Protein AF-A0A4R9M080-F1 (afdb_monomer_lite)

pLDDT: mean 72.69, std 15.39, range [38.69, 95.81]

Foldseek 3Di:
DDDPPPVVVVVVVVVVVVVVVVVVVVVVVCVPPPPPVPVPVCNVPVPDPCLWPWDWDKDKDWQVVDVQTKMWIWIFTDTPQWTKIWIFIARLQQQATQDIDMDTDHDDLVPPPQEQPDPCLSHRFHLADVRVVVSCVVRRPPPVHHPPVVNVRSVVRSVCVLVVLLLVVCQVFPPLLLRQPHDDPNHDPPLNSLLLVLLLQCPDPVRVPPPSNPDPSSPDPVSNVVCVVTDHSVRVSNVSNVD

Sequence (243 aa):
MPSNSRFMSSFFRKIKSIFQRILRTNESKQSISRRSFIMSIRKKIQNTPVGLERNMSVSFWWLFDQIPPRAFIESKIYDRYHDISLLLEIDLAKQVVIGCEIEERRTPFGTCPGAIQSYHFLTGKKFNRPALEIAVRENIPASKNGCIRIDQLLYYAVDNFVSALGYELKSRQIPDKWNEERHAPDAEPFDKRSAAVHQWWIRDRVMKNSCFTMSKQFQNEEAKIPLQKEPTITTMLLAMRKS

Radius of gyration: 32.71 Å; chains: 1; bounding box: 50×121×55 Å

Structure (mmCIF, N/CA/C/O backbone):
data_AF-A0A4R9M080-F1
#
_entry.id   AF-A0A4R9M080-F1
#
loop_
_atom_site.group_PDB
_atom_site.id
_atom_site.type_symbol
_atom_site.label_atom_id
_atom_site.label_alt_id
_atom_site.label_comp_id
_atom_site.label_asym_id
_atom_site.label_entity_id
_atom_site.label_seq_id
_atom_site.pdbx_PDB_ins_code
_atom_site.Cartn_x
_atom_site.Cartn_y
_atom_site.Cartn_z
_atom_site.occupancy
_atom_site.B_iso_or_equiv
_atom_site.auth_seq_id
_atom_site.auth_comp_id
_atom_site.auth_asym_id
_atom_site.auth_atom_id
_atom_site.pdbx_PDB_model_num
ATOM 1 N N . MET A 1 1 ? -27.335 103.011 8.956 1.00 47.03 1 MET A N 1
ATOM 2 C CA . MET A 1 1 ? -26.561 101.927 9.617 1.00 47.03 1 MET A CA 1
ATOM 3 C C . MET A 1 1 ? -27.537 101.088 10.433 1.00 47.03 1 MET A C 1
ATOM 5 O O . MET A 1 1 ? -28.442 101.729 10.953 1.00 47.03 1 MET A O 1
ATOM 9 N N . PRO A 1 2 ? -27.420 99.756 10.623 1.00 42.84 2 PRO A N 1
ATOM 10 C CA . PRO A 1 2 ? -26.507 98.710 10.118 1.00 42.84 2 PRO A CA 1
ATOM 11 C C . PRO A 1 2 ? -27.332 97.645 9.312 1.00 42.84 2 PRO A C 1
ATOM 13 O O . PRO A 1 2 ? -28.478 97.905 8.987 1.00 42.84 2 PRO A O 1
ATOM 16 N N . SER A 1 3 ? -26.918 96.454 8.870 1.00 38.69 3 SER A N 1
ATOM 17 C CA . SER A 1 3 ? -25.888 95.516 9.304 1.00 38.69 3 SER A CA 1
ATOM 18 C C . SER A 1 3 ? -25.461 94.605 8.140 1.00 38.69 3 SER A C 1
ATOM 20 O O . SER A 1 3 ? -26.274 94.066 7.389 1.00 38.69 3 SER A O 1
ATOM 22 N N . ASN A 1 4 ? -24.149 94.407 8.040 1.00 51.06 4 ASN A N 1
ATOM 23 C CA . ASN A 1 4 ? -23.419 93.526 7.124 1.00 51.06 4 ASN A CA 1
ATOM 24 C C . ASN A 1 4 ? -23.679 92.014 7.352 1.00 51.06 4 ASN A C 1
ATOM 26 O O . ASN A 1 4 ? -22.773 91.199 7.200 1.00 51.06 4 ASN A O 1
ATOM 30 N N . SER A 1 5 ? -24.888 91.583 7.728 1.00 49.97 5 SER A N 1
ATOM 31 C CA . SER A 1 5 ? -25.138 90.177 8.106 1.00 49.97 5 SER A CA 1
ATOM 32 C C . SER A 1 5 ? -25.632 89.284 6.959 1.00 49.97 5 SER A C 1
ATOM 34 O O . SER A 1 5 ? -25.459 88.065 7.008 1.00 49.97 5 SER A O 1
ATOM 36 N N . ARG A 1 6 ? -26.195 89.850 5.879 1.00 49.50 6 ARG A N 1
ATOM 37 C CA . ARG A 1 6 ? -26.727 89.043 4.758 1.00 49.50 6 ARG A CA 1
ATOM 38 C C . ARG A 1 6 ? -25.663 88.558 3.768 1.00 49.50 6 ARG A C 1
ATOM 40 O O . ARG A 1 6 ? -25.859 87.504 3.165 1.00 49.50 6 ARG A O 1
ATOM 47 N N . PHE A 1 7 ? -24.521 89.239 3.655 1.00 49.22 7 PHE A N 1
ATOM 48 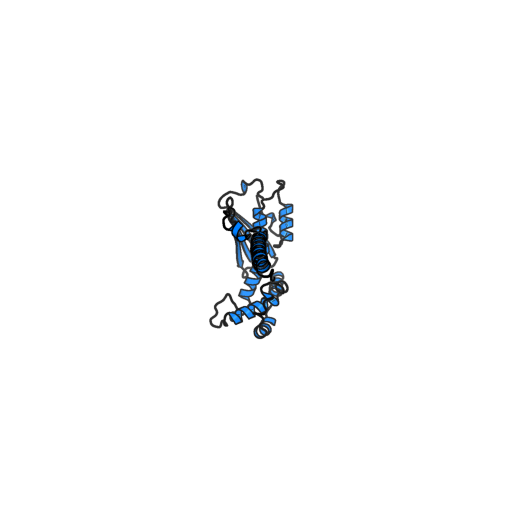C CA . PHE A 1 7 ? -23.451 88.853 2.720 1.00 49.22 7 PHE A CA 1
ATOM 49 C C . PHE A 1 7 ? -22.606 87.664 3.214 1.00 49.22 7 PHE A C 1
ATOM 51 O O . PHE A 1 7 ? -22.205 86.816 2.418 1.00 49.22 7 PHE A O 1
ATOM 58 N N . MET A 1 8 ? -22.417 87.524 4.532 1.00 45.94 8 MET A N 1
ATOM 59 C CA . MET A 1 8 ? -21.666 86.402 5.113 1.00 45.94 8 MET A CA 1
ATOM 60 C C . MET A 1 8 ? -22.427 85.065 5.016 1.00 45.94 8 MET A C 1
ATOM 62 O O . MET A 1 8 ? -21.815 84.029 4.769 1.00 45.94 8 MET A O 1
ATOM 66 N N . SER A 1 9 ? -23.764 85.051 5.111 1.00 54.16 9 SER A N 1
ATOM 67 C CA . SER A 1 9 ? -24.527 83.784 5.091 1.00 54.16 9 SER A CA 1
ATOM 68 C C . SER A 1 9 ? -24.534 83.078 3.721 1.00 54.16 9 SER A C 1
ATOM 70 O O . SER A 1 9 ? -24.516 81.847 3.652 1.00 54.16 9 SER A O 1
ATOM 72 N N . SER A 1 10 ? -24.504 83.848 2.628 1.00 53.66 10 SER A N 1
ATOM 73 C CA . SER A 1 10 ? -24.450 83.341 1.249 1.00 53.66 10 SER A CA 1
ATOM 74 C C . SER A 1 10 ? -23.063 82.781 0.911 1.00 53.66 10 SER A C 1
ATOM 76 O O . SER A 1 10 ? -22.938 81.684 0.359 1.00 53.66 10 SER A O 1
ATOM 78 N N . PHE A 1 11 ? -22.010 83.486 1.334 1.00 56.09 11 PHE A N 1
ATOM 79 C CA . PHE A 1 11 ? -20.623 83.100 1.082 1.00 56.09 11 PHE A CA 1
ATOM 80 C C . PHE A 1 11 ? -20.238 81.810 1.826 1.00 56.09 11 PHE A C 1
ATOM 82 O O . PHE A 1 11 ? -19.702 80.880 1.220 1.00 56.09 11 PHE A O 1
ATOM 89 N N . PHE A 1 12 ? -20.627 81.677 3.101 1.00 53.88 12 PHE A N 1
ATOM 90 C CA . PHE A 1 12 ? -20.386 80.453 3.875 1.00 53.88 12 PHE A CA 1
ATOM 91 C C . PHE A 1 12 ? -21.186 79.243 3.362 1.00 53.88 12 PHE A C 1
ATOM 93 O O . PHE A 1 12 ? -20.663 78.126 3.366 1.00 53.88 12 PHE A O 1
ATOM 100 N N . ARG A 1 13 ? -22.412 79.428 2.844 1.00 56.53 13 ARG A N 1
ATOM 101 C CA . ARG A 1 13 ? -23.169 78.328 2.205 1.00 56.53 13 ARG A CA 1
ATOM 102 C C . ARG A 1 13 ? -22.501 77.842 0.916 1.00 56.53 13 ARG A C 1
ATOM 104 O O . ARG A 1 13 ? -22.453 76.635 0.679 1.00 56.53 13 ARG A O 1
ATOM 111 N N . LYS A 1 14 ? -21.933 78.751 0.116 1.00 56.41 14 LYS A N 1
ATOM 112 C CA . LYS A 1 14 ? -21.249 78.408 -1.142 1.00 56.41 14 LYS A CA 1
ATOM 113 C C . LYS A 1 14 ? -19.920 77.684 -0.894 1.00 56.41 14 LYS A C 1
ATOM 115 O O . LYS A 1 14 ? -19.650 76.683 -1.556 1.00 56.41 14 LYS A O 1
ATOM 120 N N . ILE A 1 15 ? -19.154 78.100 0.120 1.00 58.16 15 ILE A N 1
ATOM 121 C CA . ILE A 1 15 ? -17.911 77.421 0.529 1.00 58.16 15 ILE A CA 1
ATOM 122 C C . ILE A 1 15 ? -18.199 76.027 1.096 1.00 58.16 15 ILE A C 1
ATOM 124 O O . ILE A 1 15 ? -17.536 75.072 0.700 1.00 58.16 15 ILE A O 1
ATOM 128 N N . LYS A 1 16 ? -19.227 75.862 1.942 1.00 57.25 16 LYS A N 1
ATOM 129 C CA . LYS A 1 16 ? -19.591 74.550 2.513 1.00 57.25 16 LYS A CA 1
ATOM 130 C C . LYS A 1 16 ? -20.042 73.550 1.437 1.00 57.25 16 LYS A C 1
ATOM 132 O O . LYS A 1 16 ? -19.668 72.383 1.495 1.00 57.25 16 LYS A O 1
ATOM 137 N N . SER A 1 17 ? -20.762 74.022 0.415 1.00 58.28 17 SER A N 1
ATOM 138 C CA . SER A 1 17 ? -21.148 73.236 -0.769 1.00 58.28 17 SER A CA 1
ATOM 139 C C . SER A 1 17 ? -19.938 72.801 -1.608 1.00 58.28 17 SER A C 1
ATOM 141 O O . SER A 1 17 ? -19.861 71.649 -2.033 1.00 58.28 17 SER A O 1
ATOM 143 N N . ILE A 1 18 ? -18.968 73.696 -1.829 1.00 60.09 18 ILE A N 1
ATOM 144 C CA . ILE A 1 18 ? -17.741 73.381 -2.580 1.00 60.09 18 ILE A CA 1
ATOM 145 C C . ILE A 1 18 ? -16.863 72.400 -1.790 1.00 60.09 18 ILE A C 1
ATOM 147 O O . ILE A 1 18 ? -16.399 71.418 -2.361 1.00 60.09 18 ILE A O 1
ATOM 151 N N . PHE A 1 19 ? -16.721 72.583 -0.474 1.00 54.84 19 PHE A N 1
ATOM 152 C CA . PHE A 1 19 ? -15.967 71.664 0.386 1.00 54.84 19 PHE A CA 1
ATOM 153 C C . PHE A 1 19 ? -16.612 70.273 0.461 1.00 54.84 19 PHE A C 1
ATOM 155 O O . PHE A 1 19 ? -15.911 69.270 0.369 1.00 54.84 19 PHE A O 1
ATOM 162 N N . GLN A 1 20 ? -17.947 70.184 0.534 1.00 56.38 20 GLN A N 1
ATOM 163 C CA . GLN A 1 20 ? -18.658 68.900 0.467 1.00 56.38 20 GLN A CA 1
ATOM 164 C C . GLN A 1 20 ? -18.544 68.231 -0.912 1.00 56.38 20 GLN A C 1
ATOM 166 O O . GLN A 1 20 ? -18.485 67.004 -0.982 1.00 56.38 20 GLN A O 1
ATOM 171 N N . ARG A 1 21 ? -18.463 69.000 -2.008 1.00 55.38 21 ARG A N 1
ATOM 172 C CA . ARG A 1 21 ? -18.195 68.452 -3.350 1.00 55.38 21 ARG A CA 1
ATOM 173 C C . ARG A 1 21 ? -16.763 67.934 -3.485 1.00 55.38 21 ARG A C 1
ATOM 175 O O . ARG A 1 21 ? -16.592 66.840 -4.009 1.00 55.38 21 ARG A O 1
ATOM 182 N N . ILE A 1 22 ? -15.772 68.667 -2.971 1.00 55.03 22 ILE A N 1
ATOM 183 C CA . ILE A 1 22 ? -14.352 68.274 -2.994 1.00 55.03 22 ILE A CA 1
ATOM 184 C C . ILE A 1 22 ? -14.116 67.024 -2.130 1.00 55.03 22 ILE A C 1
ATOM 186 O O . ILE A 1 22 ? -13.455 66.085 -2.582 1.00 55.03 22 ILE A O 1
ATOM 190 N N . LEU A 1 23 ? -14.723 66.956 -0.938 1.00 49.62 23 LEU A N 1
ATOM 191 C CA . LEU A 1 23 ? -14.656 65.778 -0.065 1.00 49.62 23 LEU A CA 1
ATOM 192 C C . LEU A 1 23 ? -15.339 64.553 -0.697 1.00 49.62 23 LEU A C 1
ATOM 194 O O . LEU A 1 23 ? -14.736 63.484 -0.721 1.00 49.62 23 LEU A O 1
ATOM 198 N N . ARG A 1 24 ? -16.511 64.708 -1.337 1.00 50.97 24 ARG A N 1
ATOM 199 C CA . ARG A 1 24 ? -17.158 63.604 -2.078 1.00 50.97 24 ARG A CA 1
ATOM 200 C C . ARG A 1 24 ? -16.348 63.140 -3.291 1.00 50.97 24 ARG A C 1
ATOM 202 O O . ARG A 1 24 ? -16.307 61.944 -3.572 1.00 50.97 24 ARG A O 1
ATOM 209 N N . THR A 1 25 ? -15.668 64.042 -4.004 1.00 47.91 25 THR A N 1
ATOM 210 C CA . THR A 1 25 ? -14.791 63.639 -5.117 1.00 47.91 25 THR A CA 1
ATOM 211 C C . THR A 1 25 ? -13.527 62.923 -4.645 1.00 47.91 25 THR A C 1
ATOM 213 O O . THR A 1 25 ? -13.070 62.017 -5.340 1.00 47.91 25 THR A O 1
ATOM 216 N N . ASN A 1 26 ? -13.001 63.245 -3.460 1.00 43.62 26 ASN A N 1
ATOM 217 C CA . ASN A 1 26 ? -11.848 62.540 -2.894 1.00 43.62 26 ASN A CA 1
ATOM 218 C C . ASN A 1 26 ? -12.224 61.176 -2.293 1.00 43.62 26 ASN A C 1
ATOM 220 O O . ASN A 1 26 ? -11.484 60.216 -2.498 1.00 43.62 26 ASN A O 1
ATOM 224 N N . GLU A 1 27 ? -13.409 61.026 -1.693 1.00 44.84 27 GLU A N 1
ATOM 225 C CA . GLU A 1 27 ? -13.922 59.716 -1.246 1.00 44.84 27 GLU A CA 1
ATOM 226 C C . GLU A 1 27 ? -14.266 58.783 -2.425 1.00 44.84 27 GLU A C 1
ATOM 228 O O . GLU A 1 27 ? -14.038 57.571 -2.363 1.00 44.84 27 GLU A O 1
ATOM 233 N N . SER A 1 28 ? -14.707 59.336 -3.563 1.00 45.53 28 SER A N 1
ATOM 234 C CA . SER A 1 28 ? -14.897 58.553 -4.798 1.00 45.53 28 SER A CA 1
ATOM 235 C C . SER A 1 28 ? -13.583 58.142 -5.482 1.00 45.53 28 SER A C 1
ATOM 237 O O . SER A 1 28 ? -13.559 57.178 -6.242 1.00 45.53 28 SER A O 1
ATOM 239 N N . LYS A 1 29 ? -12.472 58.842 -5.200 1.00 44.72 29 LYS A N 1
ATOM 240 C CA . LYS A 1 29 ? -11.150 58.566 -5.792 1.00 44.72 29 LYS A CA 1
ATOM 241 C C . LYS A 1 29 ? -10.224 57.753 -4.881 1.00 44.72 29 LYS A C 1
ATOM 243 O O . LYS A 1 29 ? -9.306 57.121 -5.391 1.00 44.72 29 LYS A O 1
ATOM 248 N N . GLN A 1 30 ? -10.491 57.690 -3.573 1.00 43.16 30 GLN A N 1
ATOM 249 C CA . GLN A 1 30 ? -9.799 56.797 -2.628 1.00 43.16 30 GLN A CA 1
ATOM 250 C C . GLN A 1 30 ? -10.510 55.451 -2.391 1.00 43.16 30 GLN A C 1
ATOM 252 O O . GLN A 1 30 ? -9.905 54.540 -1.831 1.00 43.16 30 GLN A O 1
ATOM 257 N N . SER A 1 31 ? -11.742 55.269 -2.881 1.00 41.91 31 SER A N 1
ATOM 258 C CA . SER A 1 31 ? -12.407 53.953 -2.935 1.00 41.91 31 SER A CA 1
ATOM 259 C C . SER A 1 31 ? -12.089 53.147 -4.201 1.00 41.91 31 SER A C 1
ATOM 261 O O . SER A 1 31 ? -12.347 51.943 -4.233 1.00 41.91 31 SER A O 1
ATOM 263 N N . ILE A 1 32 ? -11.353 53.728 -5.159 1.00 44.41 32 ILE A N 1
ATOM 264 C CA . ILE A 1 32 ? -10.491 52.973 -6.089 1.00 44.41 32 ILE A CA 1
ATOM 265 C C . ILE A 1 32 ? -9.213 52.590 -5.324 1.00 44.41 32 ILE A C 1
ATOM 267 O O . ILE A 1 32 ? -8.074 52.839 -5.714 1.00 44.41 32 ILE A O 1
ATOM 271 N N . SER A 1 33 ? -9.431 51.993 -4.152 1.00 41.12 33 SER A N 1
ATOM 272 C CA . SER A 1 33 ? -8.464 51.136 -3.510 1.00 41.12 33 SER A CA 1
ATOM 273 C C . SER A 1 33 ? -8.038 50.129 -4.559 1.00 41.12 33 SER A C 1
ATOM 275 O O . SER A 1 33 ? -8.871 49.542 -5.255 1.00 41.12 33 SER A O 1
ATOM 277 N N . ARG A 1 34 ? -6.723 49.973 -4.664 1.00 46.28 34 ARG A N 1
ATOM 278 C CA . ARG A 1 34 ? -6.004 48.924 -5.369 1.00 46.28 34 ARG A CA 1
ATOM 279 C C . ARG A 1 34 ? -6.465 47.543 -4.885 1.00 46.28 34 ARG A C 1
ATOM 281 O O . ARG A 1 34 ? -5.685 46.771 -4.337 1.00 46.28 34 ARG A O 1
ATOM 288 N N . ARG A 1 35 ? -7.715 47.173 -5.153 1.00 43.44 35 ARG A N 1
ATOM 289 C CA . ARG A 1 35 ? -8.068 45.794 -5.426 1.00 43.44 35 ARG A CA 1
ATOM 290 C C . ARG A 1 35 ? -7.421 45.516 -6.766 1.00 43.44 35 ARG A C 1
ATOM 292 O O . ARG A 1 35 ? -8.057 45.584 -7.812 1.00 43.44 35 ARG A O 1
ATOM 299 N N . SER A 1 36 ? -6.128 45.184 -6.719 1.00 44.44 36 SER A N 1
ATOM 300 C CA . SER A 1 36 ? -5.678 44.108 -7.581 1.00 44.44 36 SER A CA 1
ATOM 301 C C . SER A 1 36 ? -6.760 43.048 -7.415 1.00 44.44 36 SER A C 1
ATOM 303 O O . SER A 1 36 ? -7.006 42.548 -6.314 1.00 44.44 36 SER A O 1
ATOM 305 N N . PHE A 1 37 ? -7.558 42.843 -8.459 1.00 48.31 37 PHE A N 1
ATOM 306 C CA . PHE A 1 37 ? -8.403 41.674 -8.518 1.00 48.31 37 PHE A CA 1
ATOM 307 C C . PHE A 1 37 ? -7.382 40.546 -8.600 1.00 48.31 37 PHE A C 1
ATOM 309 O O . PHE A 1 37 ? -6.988 40.107 -9.678 1.00 48.31 37 PHE A O 1
ATOM 316 N N . ILE A 1 38 ? -6.869 40.123 -7.441 1.00 55.09 38 ILE A N 1
ATOM 317 C CA . ILE A 1 38 ? -6.303 38.805 -7.281 1.00 55.09 38 ILE A CA 1
ATOM 318 C C . ILE A 1 38 ? -7.512 37.937 -7.567 1.00 55.09 38 ILE A C 1
ATOM 320 O O . ILE A 1 38 ? -8.315 37.645 -6.681 1.00 55.09 38 ILE A O 1
ATOM 324 N N . MET A 1 39 ? -7.726 37.639 -8.854 1.00 56.53 39 MET A N 1
ATOM 325 C CA . MET A 1 39 ? -8.666 36.617 -9.256 1.00 56.53 39 MET A CA 1
ATOM 326 C C . MET A 1 39 ? -8.326 35.444 -8.361 1.00 56.53 39 MET A C 1
ATOM 328 O O . MET A 1 39 ? -7.157 35.033 -8.316 1.00 56.53 39 MET A O 1
ATOM 332 N N . SER A 1 40 ? -9.314 34.984 -7.591 1.00 71.56 40 SER A N 1
ATOM 333 C CA . SER A 1 40 ? -9.100 33.830 -6.737 1.00 71.56 40 SER A CA 1
ATOM 334 C C . SER A 1 40 ? -8.486 32.749 -7.610 1.00 71.56 40 SER A C 1
ATOM 336 O O . SER A 1 40 ? -8.856 32.601 -8.780 1.00 71.56 40 SER A O 1
ATOM 338 N N . ILE A 1 41 ? -7.512 32.026 -7.066 1.00 69.50 41 ILE A N 1
ATOM 339 C CA . ILE A 1 41 ? -6.843 30.947 -7.797 1.00 69.50 41 ILE A CA 1
ATOM 340 C C . ILE A 1 41 ? -7.899 30.049 -8.466 1.00 69.50 41 ILE A C 1
ATOM 342 O O . ILE A 1 41 ? -7.756 29.712 -9.635 1.00 69.50 41 ILE A O 1
ATOM 346 N N . ARG A 1 42 ? -9.039 29.822 -7.788 1.00 63.16 42 ARG A N 1
ATOM 347 C CA . ARG A 1 42 ? -10.225 29.120 -8.303 1.00 63.16 42 ARG A CA 1
ATOM 348 C C . ARG A 1 42 ? -10.767 29.669 -9.633 1.00 63.16 42 ARG A C 1
ATOM 350 O O . ARG A 1 42 ? -11.023 28.889 -10.542 1.00 63.16 42 ARG A O 1
ATOM 357 N N . LYS A 1 43 ? -10.914 30.988 -9.771 1.00 68.94 43 LYS A N 1
ATOM 358 C CA . LYS A 1 43 ? -11.376 31.624 -11.017 1.00 68.94 43 LYS A CA 1
ATOM 359 C C . LYS A 1 43 ? -10.322 31.599 -12.123 1.00 68.94 43 LYS A C 1
ATOM 361 O O . LYS A 1 43 ? -10.689 31.603 -13.291 1.00 68.94 43 LYS A O 1
ATOM 366 N N . LYS A 1 44 ? -9.030 31.568 -11.772 1.00 71.12 44 LYS A N 1
ATOM 367 C CA . LYS A 1 44 ? -7.942 31.405 -12.752 1.00 71.12 44 LYS A CA 1
ATOM 368 C C . LYS A 1 44 ? -7.913 29.981 -13.327 1.00 71.12 44 LYS A C 1
ATOM 370 O O . LYS A 1 44 ? -7.711 29.814 -14.523 1.00 71.12 44 LYS A O 1
ATOM 375 N N . ILE A 1 45 ? -8.165 28.965 -12.496 1.00 65.75 45 ILE A N 1
ATOM 376 C CA . ILE A 1 45 ? -8.135 27.552 -12.916 1.00 65.75 45 ILE A CA 1
ATOM 377 C C . ILE A 1 45 ? -9.429 27.075 -13.591 1.00 65.75 45 ILE A C 1
ATOM 379 O O . ILE A 1 45 ? -9.351 26.221 -14.460 1.00 65.75 45 ILE A O 1
ATOM 383 N N . GLN A 1 46 ? -10.604 27.620 -13.242 1.00 58.66 46 GLN A N 1
ATOM 384 C CA . GLN A 1 46 ? -11.906 27.129 -13.738 1.00 58.66 46 GLN A CA 1
ATOM 385 C C . GLN A 1 46 ? -12.069 27.164 -15.264 1.00 58.66 46 GLN A C 1
ATOM 387 O O . GLN A 1 46 ? -12.806 26.348 -15.801 1.00 58.66 46 GLN A O 1
ATOM 392 N N . ASN A 1 47 ? -11.378 28.081 -15.946 1.00 50.31 47 ASN A N 1
ATOM 393 C CA . ASN A 1 47 ? -11.477 28.260 -17.398 1.00 50.31 47 ASN A CA 1
ATOM 394 C C . ASN A 1 47 ? -10.178 27.897 -18.134 1.00 50.31 47 ASN A C 1
ATOM 396 O O . ASN A 1 47 ? -10.072 28.123 -19.337 1.00 50.31 47 ASN A O 1
ATOM 400 N N . THR A 1 48 ? -9.177 27.371 -17.421 1.00 59.78 48 THR A N 1
ATOM 401 C CA . THR A 1 48 ? -7.959 26.861 -18.055 1.00 59.78 48 THR A CA 1
ATOM 402 C C . THR A 1 48 ? -8.210 25.393 -18.393 1.00 59.78 48 THR A C 1
ATOM 404 O O . THR A 1 48 ? -8.401 24.611 -17.461 1.00 59.78 48 THR A O 1
ATOM 407 N N . PRO A 1 49 ? -8.242 24.989 -19.677 1.00 47.38 49 PRO A N 1
ATOM 408 C CA . PRO A 1 49 ? -8.441 23.591 -20.034 1.00 47.38 49 PRO A CA 1
ATOM 409 C C . PRO A 1 49 ? -7.352 22.742 -19.374 1.00 47.38 49 PRO A C 1
ATOM 411 O O . PRO A 1 49 ? -6.158 22.915 -19.630 1.00 47.38 49 PRO A O 1
ATOM 414 N N . VAL A 1 50 ? -7.770 21.839 -18.488 1.00 51.25 50 VAL A N 1
ATOM 415 C CA . VAL A 1 50 ? -6.880 20.925 -17.773 1.00 51.25 50 VAL A CA 1
ATOM 416 C C . VAL A 1 50 ? -6.458 19.838 -18.759 1.00 51.25 50 VAL A C 1
ATOM 418 O O . VAL A 1 50 ? -7.035 18.764 -18.826 1.00 51.25 50 VAL A O 1
ATOM 421 N N . GLY A 1 51 ? -5.449 20.117 -19.584 1.00 45.38 51 GLY A N 1
ATOM 422 C CA . GLY A 1 51 ? -4.931 19.168 -20.579 1.00 45.38 51 GLY A CA 1
ATOM 423 C C . GLY A 1 51 ? -4.156 17.975 -19.994 1.00 45.38 51 GLY A C 1
ATOM 424 O O . GLY A 1 51 ? -3.382 17.356 -20.722 1.00 45.38 51 GLY A O 1
ATOM 425 N N . LEU A 1 52 ? -4.295 17.696 -18.693 1.00 50.25 52 LEU A N 1
ATOM 426 C CA . LEU A 1 52 ? -3.421 16.834 -17.890 1.00 50.25 52 LEU A CA 1
ATOM 427 C C . LEU A 1 52 ? -4.186 16.126 -16.755 1.00 50.25 52 LEU A C 1
ATOM 429 O O . LEU A 1 52 ? -3.703 16.088 -15.623 1.00 50.25 52 LEU A O 1
ATOM 433 N N . GLU A 1 53 ? -5.372 15.575 -17.006 1.00 55.50 53 GLU A N 1
ATOM 434 C CA . GLU A 1 53 ? -5.990 14.662 -16.033 1.00 55.50 53 GLU A CA 1
ATOM 435 C C . GLU A 1 53 ? -5.177 13.360 -15.994 1.00 55.50 53 GLU A C 1
ATOM 437 O O . GLU A 1 53 ? -5.403 12.425 -16.757 1.00 55.50 53 GLU A O 1
ATOM 442 N N . ARG A 1 54 ? -4.135 13.342 -15.155 1.00 63.75 54 ARG A N 1
ATOM 443 C CA . ARG A 1 54 ? -3.438 12.115 -14.774 1.00 63.75 54 ARG A CA 1
ATOM 444 C C . ARG A 1 54 ? -4.356 11.371 -13.824 1.00 63.75 54 ARG A C 1
ATOM 446 O O . ARG A 1 54 ? -4.501 11.781 -12.674 1.00 63.75 54 ARG A O 1
ATOM 453 N N . ASN A 1 55 ? -4.933 10.280 -14.297 1.00 75.69 55 ASN A N 1
ATOM 454 C CA . ASN A 1 55 ? -5.739 9.415 -13.454 1.00 75.69 55 ASN A CA 1
ATOM 455 C C . ASN A 1 55 ? -4.839 8.302 -12.938 1.00 75.69 55 ASN A C 1
ATOM 457 O O . ASN A 1 55 ? -4.544 7.347 -13.656 1.00 75.69 55 ASN A O 1
ATOM 461 N N . MET A 1 56 ? -4.352 8.485 -11.710 1.00 82.75 56 MET A N 1
ATOM 462 C CA . MET A 1 56 ? -3.647 7.444 -10.976 1.00 82.75 56 MET A CA 1
ATOM 463 C C . MET A 1 56 ? -4.612 6.747 -10.028 1.00 82.75 56 MET A C 1
ATOM 465 O O . MET A 1 56 ? -5.363 7.405 -9.310 1.00 82.75 56 MET A O 1
ATOM 469 N N . SER A 1 57 ? -4.580 5.423 -10.015 1.00 89.12 57 SER A N 1
ATOM 470 C CA . SER A 1 57 ? -5.366 4.609 -9.090 1.00 89.12 57 SER A CA 1
ATOM 471 C C . SER A 1 57 ? -4.507 3.483 -8.554 1.00 89.12 57 SER A C 1
ATOM 473 O O . SER A 1 57 ? -3.695 2.935 -9.292 1.00 89.12 57 SER A O 1
ATOM 475 N N . VAL A 1 58 ? -4.719 3.106 -7.299 1.00 92.12 58 VAL A N 1
ATOM 476 C CA . VAL A 1 58 ? -4.116 1.909 -6.718 1.00 92.12 58 VAL A CA 1
ATOM 477 C C . VAL A 1 58 ? -5.220 0.990 -6.221 1.00 92.12 58 VAL A C 1
ATOM 479 O O . VAL A 1 58 ? -6.215 1.448 -5.662 1.00 92.12 58 VAL A O 1
ATOM 482 N N . SER A 1 59 ? -5.073 -0.301 -6.474 1.00 92.56 59 SER A N 1
ATOM 483 C CA . SER A 1 59 ? -5.973 -1.354 -6.012 1.00 92.56 59 SER A CA 1
ATOM 484 C C . SER A 1 59 ? -5.171 -2.427 -5.291 1.00 92.56 59 SER A C 1
ATOM 486 O O . SER A 1 59 ? -4.010 -2.668 -5.623 1.00 92.56 59 SER A O 1
ATOM 488 N N . PHE A 1 60 ? -5.789 -3.036 -4.283 1.00 93.25 60 PHE A N 1
ATOM 489 C CA . PHE A 1 60 ? -5.167 -4.038 -3.428 1.00 93.25 60 PHE A CA 1
ATOM 490 C C . PHE A 1 60 ? -6.068 -5.270 -3.359 1.00 93.25 60 PHE A C 1
ATOM 492 O O . PHE A 1 60 ? -7.270 -5.142 -3.127 1.00 93.25 60 PHE A O 1
ATOM 499 N N . TRP A 1 61 ? -5.479 -6.452 -3.507 1.00 95.12 61 TRP A N 1
ATOM 500 C CA . TRP A 1 61 ? -6.136 -7.733 -3.256 1.00 95.12 61 TRP A CA 1
ATOM 501 C C . TRP A 1 61 ? -5.352 -8.480 -2.192 1.00 95.12 61 TRP A C 1
ATOM 503 O O . TRP A 1 61 ? -4.134 -8.620 -2.300 1.00 95.12 61 TRP A O 1
ATOM 513 N N . TRP A 1 62 ? -6.048 -8.964 -1.168 1.00 93.06 62 TRP A N 1
ATOM 514 C CA . TRP A 1 62 ? -5.424 -9.528 0.023 1.00 93.06 62 TRP A CA 1
ATOM 515 C C . TRP A 1 62 ? -5.708 -11.021 0.150 1.00 93.06 62 TRP A C 1
ATOM 517 O O . TRP A 1 62 ? -6.865 -11.434 0.182 1.00 93.06 62 TRP A O 1
ATOM 527 N N . LEU A 1 63 ? -4.652 -11.818 0.288 1.00 92.00 63 LEU A N 1
ATOM 528 C CA . LEU A 1 63 ? -4.689 -13.279 0.349 1.00 92.00 63 LEU A CA 1
ATOM 529 C C . LEU A 1 63 ? -4.002 -13.747 1.632 1.00 92.00 63 LEU A C 1
ATOM 531 O O . LEU A 1 63 ? -2.879 -14.252 1.637 1.00 92.00 63 LEU A O 1
ATOM 535 N N . PHE A 1 64 ? -4.661 -13.490 2.759 1.00 87.31 64 PHE A N 1
ATOM 536 C CA . PHE A 1 64 ? -4.128 -13.814 4.087 1.00 87.31 64 PHE A CA 1
ATOM 537 C C . PHE A 1 64 ? -4.221 -15.297 4.453 1.00 87.31 64 PHE A C 1
ATOM 539 O O . PHE A 1 64 ? -3.599 -15.729 5.415 1.00 87.31 64 PHE A O 1
ATOM 546 N N . ASP A 1 65 ? -5.049 -16.044 3.734 1.00 86.50 65 ASP A N 1
ATOM 547 C CA . ASP A 1 65 ? -5.234 -17.487 3.852 1.00 86.50 65 ASP A CA 1
ATOM 548 C C . ASP A 1 65 ? -4.084 -18.285 3.216 1.00 86.50 65 ASP A C 1
ATOM 550 O O . ASP A 1 65 ? -3.912 -19.468 3.509 1.00 86.50 65 ASP A O 1
ATOM 554 N N . GLN A 1 66 ? -3.266 -17.643 2.381 1.00 86.75 66 GLN A N 1
ATOM 555 C CA . GLN A 1 66 ? -2.082 -18.254 1.785 1.00 86.75 66 GLN A CA 1
ATOM 556 C C . GLN A 1 66 ? -0.895 -18.295 2.755 1.00 86.75 66 GLN A C 1
ATOM 558 O O . GLN A 1 66 ? -0.783 -17.483 3.672 1.00 86.75 66 GLN A O 1
ATOM 563 N N . ILE A 1 67 ? 0.029 -19.234 2.519 1.00 83.75 67 ILE A N 1
ATOM 564 C CA . ILE A 1 67 ? 1.287 -19.366 3.265 1.00 83.75 67 ILE A CA 1
ATOM 565 C C . ILE A 1 67 ? 2.463 -19.239 2.271 1.00 83.75 67 ILE A C 1
ATOM 567 O O . ILE A 1 67 ? 2.638 -20.127 1.432 1.00 83.75 67 ILE A O 1
ATOM 571 N N . PRO A 1 68 ? 3.275 -18.162 2.329 1.00 86.75 68 PRO A N 1
ATOM 572 C CA . PRO A 1 68 ? 3.100 -16.986 3.186 1.00 86.75 68 PRO A CA 1
ATOM 573 C C . PRO A 1 68 ? 1.878 -16.145 2.763 1.00 86.75 68 PRO A C 1
ATOM 575 O O . PRO A 1 68 ? 1.487 -16.218 1.595 1.00 86.75 68 PRO A O 1
ATOM 578 N N . PRO A 1 69 ? 1.309 -15.326 3.668 1.00 91.25 69 PRO A N 1
ATOM 579 C CA . PRO A 1 69 ? 0.249 -14.377 3.334 1.00 91.25 69 PRO A CA 1
ATOM 580 C C . PRO A 1 69 ? 0.696 -13.410 2.237 1.00 91.25 69 PRO A C 1
ATOM 582 O O . PRO A 1 69 ? 1.809 -12.876 2.297 1.00 91.25 69 PRO A O 1
ATOM 585 N N . ARG A 1 70 ? -0.167 -13.152 1.250 1.00 94.19 70 ARG A N 1
ATOM 586 C CA . ARG A 1 70 ? 0.185 -12.341 0.072 1.00 94.19 70 ARG A CA 1
ATOM 587 C C . ARG A 1 70 ? -0.753 -11.172 -0.151 1.00 94.19 70 ARG A C 1
ATOM 589 O O . ARG A 1 70 ? -1.906 -11.185 0.276 1.00 94.19 70 ARG A O 1
ATOM 596 N N . ALA A 1 71 ? -0.253 -10.174 -0.865 1.00 94.94 71 ALA A N 1
ATOM 597 C CA . ALA A 1 71 ? -1.081 -9.148 -1.470 1.00 94.94 71 ALA A CA 1
ATOM 598 C C . ALA A 1 71 ? -0.663 -8.896 -2.912 1.00 94.94 71 ALA A C 1
ATOM 600 O O . ALA A 1 71 ? 0.529 -8.827 -3.210 1.00 94.94 71 ALA A O 1
ATOM 601 N N . PHE A 1 72 ? -1.653 -8.700 -3.773 1.00 95.81 72 PHE A N 1
ATOM 602 C CA . PHE A 1 72 ? -1.447 -8.142 -5.099 1.00 95.81 72 PHE A CA 1
ATOM 603 C C . PHE A 1 72 ? -1.776 -6.656 -5.065 1.00 95.81 72 PHE A C 1
ATOM 605 O O . PHE A 1 72 ? -2.766 -6.240 -4.460 1.00 95.81 72 PHE A O 1
ATOM 612 N N . ILE A 1 73 ? -0.930 -5.854 -5.699 1.00 95.69 73 ILE A N 1
ATOM 613 C CA . ILE A 1 73 ? -1.089 -4.410 -5.802 1.00 95.69 73 ILE A CA 1
ATOM 614 C C . ILE A 1 73 ? -1.054 -4.047 -7.273 1.00 95.69 73 ILE A C 1
ATOM 616 O O . ILE A 1 73 ? -0.105 -4.389 -7.969 1.00 95.69 73 ILE A O 1
ATOM 620 N N . GLU A 1 74 ? -2.059 -3.316 -7.730 1.00 93.88 74 GLU A N 1
ATOM 621 C CA . GLU A 1 74 ? -2.100 -2.777 -9.082 1.00 93.88 74 GLU A CA 1
ATOM 622 C C . GLU A 1 74 ? -2.129 -1.257 -8.991 1.00 93.88 74 GLU A C 1
ATOM 624 O O . GLU A 1 74 ? -3.083 -0.669 -8.483 1.00 93.88 74 GLU A O 1
ATOM 629 N N . SER A 1 75 ? -1.069 -0.615 -9.469 1.00 91.62 75 SER A N 1
ATOM 630 C CA . SER A 1 75 ? -0.966 0.837 -9.562 1.00 91.62 75 SER A CA 1
ATOM 631 C C . SER A 1 75 ? -1.072 1.232 -11.025 1.00 91.62 75 SER A C 1
ATOM 633 O O . SER A 1 75 ? -0.245 0.820 -11.836 1.00 91.62 75 SER A O 1
ATOM 635 N N . LYS A 1 76 ? -2.087 2.020 -11.377 1.00 89.12 76 LYS A N 1
ATOM 636 C CA . LYS A 1 76 ? -2.359 2.444 -12.754 1.00 89.12 76 LYS A CA 1
ATOM 637 C C . LYS A 1 76 ? -2.097 3.911 -12.947 1.00 89.12 76 LYS A C 1
ATOM 639 O O . LYS A 1 76 ? -2.362 4.715 -12.055 1.00 89.12 76 LYS A O 1
ATOM 644 N N . ILE A 1 77 ? -1.656 4.255 -14.147 1.00 85.12 77 ILE A N 1
ATOM 645 C CA . ILE A 1 77 ? -1.652 5.619 -14.650 1.00 85.12 77 ILE A CA 1
ATOM 646 C C . ILE A 1 77 ? -2.270 5.612 -16.037 1.00 85.12 77 ILE A C 1
ATOM 648 O O . ILE A 1 77 ? -1.825 4.898 -16.936 1.00 85.12 77 ILE A O 1
ATOM 652 N N . TYR A 1 78 ? -3.289 6.445 -16.184 1.00 80.06 78 TYR A N 1
ATOM 653 C CA . TYR A 1 78 ? -3.846 6.809 -17.471 1.00 80.06 78 TYR A CA 1
ATOM 654 C C . TYR A 1 78 ? -3.451 8.254 -17.749 1.00 80.06 78 TYR A C 1
ATOM 656 O O . TYR A 1 78 ? -3.800 9.169 -16.991 1.00 80.06 78 TYR A O 1
ATOM 664 N N . ASP A 1 79 ? -2.682 8.460 -18.812 1.00 74.00 79 ASP A N 1
ATOM 665 C CA . ASP A 1 79 ? -2.398 9.782 -19.351 1.00 74.00 79 ASP A CA 1
ATOM 666 C C . ASP A 1 79 ? -2.563 9.812 -20.877 1.00 74.00 79 ASP A C 1
ATOM 668 O O . ASP A 1 79 ? -3.021 8.860 -21.504 1.00 74.00 79 ASP A O 1
ATOM 672 N N . ARG A 1 80 ? -2.256 10.954 -21.499 1.00 70.12 80 ARG A N 1
ATOM 673 C CA . ARG A 1 80 ? -2.436 11.140 -22.947 1.00 70.12 80 ARG A CA 1
ATOM 674 C C . ARG A 1 80 ? -1.650 10.125 -23.792 1.00 70.12 80 ARG A C 1
ATOM 676 O O . ARG A 1 80 ? -2.042 9.866 -24.925 1.00 70.12 80 ARG A O 1
ATOM 683 N N . TYR A 1 81 ? -0.542 9.610 -23.271 1.00 69.06 81 TYR A N 1
ATOM 684 C CA . TYR A 1 81 ? 0.443 8.834 -24.022 1.00 69.06 81 TYR A CA 1
ATOM 685 C C . TYR A 1 81 ? 0.575 7.395 -23.516 1.00 69.06 81 TYR A C 1
ATOM 687 O O . TYR A 1 81 ? 0.989 6.520 -24.278 1.00 69.06 81 TYR A O 1
ATOM 695 N N . HIS A 1 82 ? 0.222 7.153 -22.254 1.00 70.50 82 HIS A N 1
ATOM 696 C CA . HIS A 1 82 ? 0.464 5.896 -21.570 1.00 70.50 82 HIS A CA 1
ATOM 697 C C . HIS A 1 82 ? -0.773 5.435 -20.803 1.00 70.50 82 HIS A C 1
ATOM 699 O O . HIS A 1 82 ? -1.333 6.181 -20.000 1.00 70.50 82 HIS A O 1
ATOM 705 N N . ASP A 1 83 ? -1.108 4.166 -21.007 1.00 80.75 83 ASP A N 1
ATOM 706 C CA . ASP A 1 83 ? -2.000 3.389 -20.155 1.00 80.75 83 ASP A CA 1
ATOM 707 C C . ASP A 1 83 ? -1.139 2.263 -19.582 1.00 80.75 83 ASP A C 1
ATOM 709 O O . ASP A 1 83 ? -0.858 1.289 -20.289 1.00 80.75 83 ASP A O 1
ATOM 713 N N . ILE A 1 84 ? -0.648 2.457 -18.357 1.00 81.88 84 ILE A N 1
ATOM 714 C CA . ILE A 1 84 ? 0.305 1.548 -17.712 1.00 81.88 84 ILE A CA 1
ATOM 715 C C . ILE A 1 84 ? -0.279 1.062 -16.394 1.00 81.88 84 ILE A C 1
ATOM 717 O O . ILE A 1 84 ? -0.764 1.873 -15.600 1.00 81.88 84 ILE A O 1
ATOM 721 N N . SER A 1 85 ? -0.153 -0.239 -16.146 1.00 87.88 85 SER A N 1
ATOM 722 C CA . SER A 1 85 ? -0.405 -0.845 -14.839 1.00 87.88 85 SER A CA 1
ATOM 723 C C . SER A 1 85 ? 0.873 -1.501 -14.331 1.00 87.88 85 SER A C 1
ATOM 725 O O . SER A 1 85 ? 1.450 -2.343 -15.010 1.00 87.88 85 SER A O 1
ATOM 727 N N . LEU A 1 86 ? 1.315 -1.107 -13.140 1.00 89.38 86 LEU A N 1
ATOM 728 C CA . LEU A 1 86 ? 2.355 -1.791 -12.383 1.00 89.38 86 LEU A CA 1
ATOM 729 C C . LEU A 1 86 ? 1.675 -2.774 -11.431 1.00 89.38 86 LEU A C 1
ATOM 731 O O . LEU A 1 86 ? 0.966 -2.352 -10.513 1.00 89.38 86 LEU A O 1
ATOM 735 N N . LEU A 1 87 ? 1.912 -4.059 -11.652 1.00 92.50 87 LEU A N 1
ATOM 736 C CA . LEU A 1 87 ? 1.435 -5.160 -10.833 1.00 92.50 87 LEU A CA 1
ATOM 737 C C . LEU A 1 87 ? 2.571 -5.618 -9.923 1.00 92.50 87 LEU A C 1
ATOM 739 O O . LEU A 1 87 ? 3.674 -5.906 -10.382 1.00 92.50 87 LEU A O 1
ATOM 743 N N . LEU A 1 88 ? 2.311 -5.677 -8.623 1.00 94.81 88 LEU A N 1
ATOM 744 C CA . LEU A 1 88 ? 3.264 -6.133 -7.620 1.00 94.81 88 LEU A CA 1
ATOM 745 C C . LEU A 1 88 ? 2.631 -7.239 -6.792 1.00 94.81 88 LEU A C 1
ATOM 747 O O . LEU A 1 88 ? 1.513 -7.095 -6.304 1.00 94.81 88 LEU A O 1
ATOM 751 N N . GLU A 1 89 ? 3.379 -8.307 -6.575 1.00 95.69 89 GLU A N 1
ATOM 752 C CA . GLU A 1 89 ? 3.048 -9.335 -5.598 1.00 95.69 89 GLU A CA 1
ATOM 753 C C . GLU A 1 89 ? 3.952 -9.150 -4.381 1.00 95.69 89 GLU A C 1
ATOM 755 O O . GLU A 1 89 ? 5.179 -9.082 -4.508 1.00 95.69 89 GLU A O 1
ATOM 760 N N . ILE A 1 90 ? 3.348 -9.047 -3.199 1.00 95.62 90 ILE A N 1
ATOM 761 C CA . ILE A 1 90 ? 4.029 -8.766 -1.937 1.00 95.62 90 ILE A CA 1
ATOM 762 C C . ILE A 1 90 ? 3.831 -9.937 -0.974 1.00 95.62 90 ILE A C 1
ATOM 764 O O . ILE A 1 90 ? 2.699 -10.310 -0.671 1.00 95.62 90 ILE A O 1
ATOM 768 N N . ASP A 1 91 ? 4.930 -10.459 -0.428 1.00 94.00 91 ASP A N 1
ATOM 769 C CA . ASP A 1 91 ? 4.909 -11.283 0.784 1.00 94.00 91 ASP A CA 1
ATOM 770 C C . ASP A 1 91 ? 4.609 -10.353 1.963 1.00 94.00 91 ASP A C 1
ATOM 772 O O . ASP A 1 91 ? 5.416 -9.485 2.316 1.00 94.00 91 ASP A O 1
ATOM 776 N N . LEU A 1 92 ? 3.425 -10.502 2.551 1.00 91.19 92 LEU A N 1
ATOM 777 C CA . LEU A 1 92 ? 2.945 -9.626 3.611 1.00 91.19 92 LEU A CA 1
ATOM 778 C C . LEU A 1 92 ? 3.687 -9.827 4.935 1.00 91.19 92 LEU A C 1
ATOM 780 O O . LEU A 1 92 ? 3.782 -8.878 5.721 1.00 91.19 92 LEU A O 1
ATOM 784 N N . ALA A 1 93 ? 4.218 -11.025 5.184 1.00 88.56 93 ALA A N 1
ATOM 785 C CA . ALA A 1 93 ? 4.952 -11.319 6.404 1.00 88.56 93 ALA A CA 1
ATOM 786 C C . ALA A 1 93 ? 6.310 -10.616 6.390 1.00 88.56 93 ALA A C 1
ATOM 788 O O . ALA A 1 93 ? 6.670 -9.862 7.297 1.00 88.56 93 ALA A O 1
ATOM 789 N N . LYS A 1 94 ? 7.052 -10.774 5.296 1.00 90.81 94 LYS A N 1
ATOM 790 C CA . LYS A 1 94 ? 8.378 -10.160 5.144 1.00 90.81 94 LYS A CA 1
ATOM 791 C C . LYS A 1 94 ? 8.316 -8.719 4.643 1.00 90.81 94 LYS A C 1
ATOM 793 O O . LYS A 1 94 ? 9.314 -8.002 4.742 1.00 90.81 94 LYS A O 1
ATOM 798 N N . GLN A 1 95 ? 7.161 -8.290 4.132 1.00 90.50 95 GLN A N 1
ATOM 799 C CA . GLN A 1 95 ? 6.968 -7.027 3.417 1.00 90.50 95 GLN A CA 1
ATOM 800 C C . GLN A 1 95 ? 8.012 -6.866 2.312 1.00 90.50 95 GLN A C 1
ATOM 802 O O . GLN A 1 95 ? 8.730 -5.866 2.261 1.00 90.50 95 GLN A O 1
ATOM 807 N N . VAL A 1 96 ? 8.137 -7.883 1.459 1.00 95.00 96 VAL A N 1
ATOM 808 C CA . VAL A 1 96 ? 9.052 -7.886 0.311 1.00 95.00 96 VAL A CA 1
ATOM 809 C C . VAL A 1 96 ? 8.283 -8.131 -0.975 1.00 95.00 96 VAL A C 1
ATOM 811 O O . VAL A 1 96 ? 7.299 -8.867 -0.985 1.00 95.00 96 VAL A O 1
ATOM 814 N N . VAL A 1 97 ? 8.749 -7.522 -2.059 1.00 95.62 97 VAL A N 1
ATOM 815 C CA . VAL A 1 97 ? 8.238 -7.804 -3.402 1.00 95.62 97 VAL A CA 1
ATOM 816 C C . VAL A 1 97 ? 8.698 -9.205 -3.803 1.00 95.62 97 VAL A C 1
ATOM 818 O O . VAL A 1 97 ? 9.887 -9.506 -3.719 1.00 95.62 97 VAL A O 1
ATOM 821 N N . ILE A 1 98 ? 7.780 -10.060 -4.232 1.00 95.19 98 ILE A N 1
ATOM 822 C CA . ILE A 1 98 ? 8.065 -11.423 -4.710 1.00 95.19 98 ILE A CA 1
ATOM 823 C C . ILE A 1 98 ? 7.723 -11.612 -6.190 1.00 95.19 98 ILE A C 1
ATOM 825 O O . ILE A 1 98 ? 8.262 -12.517 -6.819 1.00 95.19 98 ILE A O 1
ATOM 829 N N . GLY A 1 99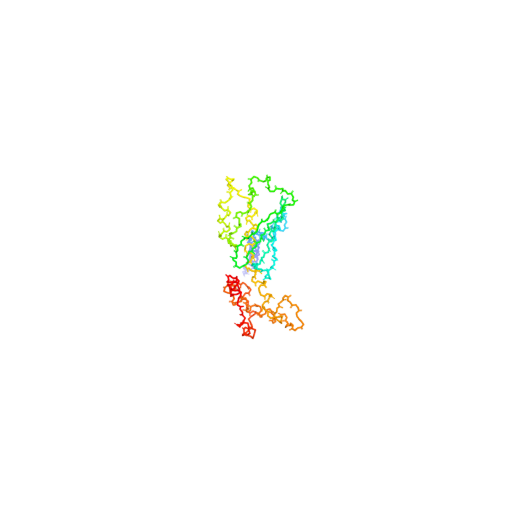 ? 6.912 -10.717 -6.754 1.00 92.44 99 GLY A N 1
ATOM 830 C CA . GLY A 1 99 ? 6.576 -10.676 -8.172 1.00 92.44 99 GLY A CA 1
ATOM 831 C C . GLY A 1 99 ? 6.362 -9.239 -8.634 1.00 92.44 99 GLY A C 1
ATOM 832 O O . GLY A 1 99 ? 5.954 -8.377 -7.853 1.00 92.44 99 GLY A O 1
ATOM 833 N N . CYS A 1 100 ? 6.682 -8.969 -9.895 1.00 90.69 100 CYS A N 1
ATOM 834 C CA . CYS A 1 100 ? 6.484 -7.671 -10.523 1.00 90.69 100 CYS A CA 1
ATOM 835 C C . CYS A 1 100 ? 6.196 -7.875 -12.008 1.00 90.69 100 CYS A C 1
ATOM 837 O O . CYS A 1 100 ? 6.943 -8.582 -12.688 1.00 90.69 100 CYS A O 1
ATOM 839 N N . GLU A 1 101 ? 5.143 -7.235 -12.493 1.00 87.19 101 GLU A N 1
ATOM 840 C CA . GLU A 1 101 ? 4.724 -7.248 -13.887 1.00 87.19 101 GLU A CA 1
ATOM 841 C C . GLU A 1 101 ? 4.270 -5.844 -14.299 1.00 87.19 101 GLU A C 1
ATOM 843 O O . GLU A 1 101 ? 3.828 -5.041 -13.474 1.00 87.19 101 GLU A O 1
ATOM 848 N N . ILE A 1 102 ? 4.419 -5.528 -15.583 1.00 82.56 102 ILE A N 1
ATOM 849 C CA . ILE A 1 102 ? 3.931 -4.280 -16.162 1.00 82.56 102 ILE A CA 1
ATOM 850 C C . ILE A 1 102 ? 3.032 -4.622 -17.337 1.00 82.56 102 ILE A C 1
ATOM 852 O O . ILE A 1 102 ? 3.460 -5.291 -18.274 1.00 82.56 102 ILE A O 1
ATOM 856 N N . GLU A 1 103 ? 1.806 -4.114 -17.294 1.00 83.31 103 GLU A N 1
ATOM 857 C CA . GLU A 1 103 ? 0.877 -4.174 -18.416 1.00 83.31 103 GLU A CA 1
ATOM 858 C C . GLU A 1 103 ? 0.804 -2.830 -19.139 1.00 83.31 103 GLU A C 1
ATOM 860 O O . GLU A 1 103 ? 0.697 -1.765 -18.520 1.00 83.31 103 GLU A O 1
ATOM 865 N N . GLU A 1 104 ? 0.778 -2.892 -20.468 1.00 78.44 104 GLU A N 1
ATOM 866 C CA . GLU A 1 104 ? 0.758 -1.738 -21.363 1.00 78.44 104 GLU A CA 1
ATOM 867 C C . GLU A 1 104 ? -0.372 -1.896 -22.379 1.00 78.44 104 GLU A C 1
ATOM 869 O O . GLU A 1 104 ? -0.506 -2.946 -23.005 1.00 78.44 104 GLU A O 1
ATOM 874 N N . ARG A 1 105 ? -1.196 -0.854 -22.565 1.00 70.19 105 ARG A N 1
ATOM 875 C CA . ARG A 1 105 ? -2.369 -0.944 -23.463 1.00 70.19 105 ARG A CA 1
ATOM 876 C C . ARG A 1 105 ? -2.308 -0.085 -24.724 1.00 70.19 105 ARG A C 1
ATOM 878 O O . ARG A 1 105 ? -2.946 -0.440 -25.708 1.00 70.19 105 ARG A O 1
ATOM 885 N N . ARG A 1 106 ? -1.588 1.046 -24.714 1.00 68.81 106 ARG A N 1
ATOM 886 C CA . ARG A 1 106 ? -1.556 1.994 -25.853 1.00 68.81 106 ARG A CA 1
ATOM 887 C C . ARG A 1 106 ? -0.203 2.117 -26.539 1.00 68.81 106 ARG A C 1
ATOM 889 O O . ARG A 1 106 ? -0.127 1.938 -27.748 1.00 68.81 106 ARG A O 1
ATOM 896 N N . THR A 1 107 ? 0.845 2.429 -25.784 1.00 65.62 107 THR A N 1
ATOM 897 C CA . THR A 1 107 ? 2.185 2.661 -26.337 1.00 65.62 107 THR A CA 1
ATOM 898 C C . THR A 1 107 ? 3.175 1.741 -25.635 1.00 65.62 107 THR A C 1
ATOM 900 O O . THR A 1 107 ? 3.303 1.870 -24.415 1.00 65.62 107 THR A O 1
ATOM 903 N N . PRO A 1 108 ? 3.877 0.848 -26.360 1.00 64.31 108 PRO A N 1
ATOM 904 C CA . PRO A 1 108 ? 4.804 -0.078 -25.735 1.00 64.31 108 PRO A CA 1
ATOM 905 C C . PRO A 1 108 ? 5.987 0.654 -25.102 1.00 64.31 108 PRO A C 1
ATOM 907 O O . PRO A 1 108 ? 6.726 1.375 -25.781 1.00 64.31 108 PRO A O 1
ATOM 910 N N . PHE A 1 109 ? 6.214 0.440 -23.815 1.00 63.19 109 PHE A N 1
ATOM 911 C CA . PHE A 1 109 ? 7.297 1.034 -23.044 1.00 63.19 109 PHE A CA 1
ATOM 912 C C . PHE A 1 109 ? 8.661 0.553 -23.533 1.00 63.19 109 PHE A C 1
ATOM 914 O O . PHE A 1 109 ? 9.619 1.316 -23.495 1.00 63.19 109 PHE A O 1
ATOM 921 N N . GLY A 1 110 ? 8.741 -0.652 -24.109 1.00 61.59 110 GLY A N 1
ATOM 922 C CA . GLY A 1 110 ? 9.950 -1.158 -24.770 1.00 61.59 110 GLY A CA 1
ATOM 923 C C . GLY A 1 1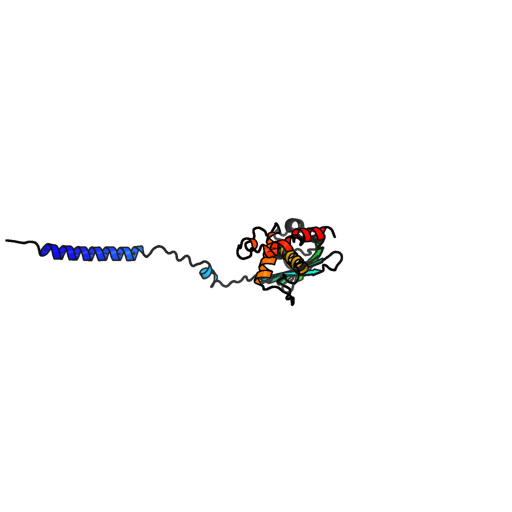10 ? 10.487 -0.256 -25.893 1.00 61.59 110 GLY A C 1
ATOM 924 O O . GLY A 1 110 ? 11.659 -0.355 -26.245 1.00 61.59 110 GLY A O 1
ATOM 925 N N . THR A 1 111 ? 9.665 0.659 -26.424 1.00 65.19 111 THR A N 1
ATOM 926 C CA . THR A 1 111 ? 10.081 1.666 -27.420 1.00 65.19 111 THR A CA 1
ATOM 927 C C . THR A 1 111 ? 10.470 3.020 -26.810 1.00 65.19 111 THR A C 1
ATOM 929 O O . THR A 1 111 ? 10.962 3.897 -27.520 1.00 65.19 111 THR A O 1
ATOM 932 N N . CYS A 1 112 ? 10.283 3.213 -25.500 1.00 67.25 112 CYS A N 1
ATOM 933 C CA . CYS A 1 112 ? 10.624 4.448 -24.799 1.00 67.25 112 CYS A CA 1
ATOM 934 C C . CYS A 1 112 ? 12.129 4.484 -24.453 1.00 67.25 112 CYS A C 1
ATOM 936 O O . CYS A 1 112 ? 12.608 3.619 -23.721 1.00 67.25 112 CYS A O 1
ATOM 938 N N . PRO A 1 113 ? 12.887 5.516 -24.873 1.00 60.50 113 PRO A N 1
ATOM 939 C CA . PRO A 1 113 ? 14.328 5.613 -24.595 1.00 60.50 113 PRO A CA 1
ATOM 940 C C . PRO A 1 113 ? 14.702 5.681 -23.104 1.00 60.50 113 PRO A C 1
ATOM 942 O O . PRO A 1 113 ? 15.852 5.442 -22.742 1.00 60.50 113 PRO A O 1
ATOM 945 N N . GLY A 1 114 ? 13.753 6.055 -22.238 1.00 62.72 114 GLY A N 1
ATOM 946 C CA . GLY A 1 114 ? 13.930 6.106 -20.783 1.00 62.72 114 GLY A CA 1
ATOM 947 C C . GLY A 1 114 ? 13.371 4.888 -20.043 1.00 62.72 114 GLY A C 1
ATOM 948 O O . GLY A 1 114 ? 13.429 4.851 -18.815 1.00 62.72 114 GLY A O 1
ATOM 949 N N . ALA A 1 115 ? 12.789 3.918 -20.752 1.00 63.16 115 ALA A N 1
ATOM 950 C CA . ALA A 1 115 ? 12.203 2.739 -20.136 1.00 63.16 115 ALA A CA 1
ATOM 951 C C . ALA A 1 115 ? 13.266 1.815 -19.552 1.00 63.16 115 ALA A C 1
ATOM 953 O O . ALA A 1 115 ? 14.256 1.481 -20.203 1.00 63.16 115 ALA A O 1
ATOM 954 N N . ILE A 1 116 ? 13.013 1.339 -18.336 1.00 65.06 116 ILE A N 1
ATOM 955 C CA . ILE A 1 116 ? 13.709 0.164 -17.830 1.00 65.06 116 ILE A CA 1
ATOM 956 C C . ILE A 1 116 ? 12.986 -1.044 -18.426 1.00 65.06 116 ILE A C 1
ATOM 958 O O . ILE A 1 116 ? 11.782 -1.192 -18.244 1.00 65.06 116 ILE A O 1
ATOM 962 N N . GLN A 1 117 ? 13.705 -1.880 -19.175 1.00 63.03 117 GLN A N 1
ATOM 963 C CA . GLN A 1 117 ? 13.104 -3.004 -19.907 1.00 63.03 117 GLN A CA 1
ATOM 964 C C . GLN A 1 117 ? 12.575 -4.110 -18.987 1.00 63.03 117 GLN A C 1
ATOM 966 O O . GLN A 1 117 ? 11.725 -4.893 -19.394 1.00 63.03 117 GLN A O 1
ATOM 971 N N . SER A 1 118 ? 13.078 -4.191 -17.753 1.00 72.00 118 SER A N 1
ATOM 972 C CA . SER A 1 118 ? 12.609 -5.154 -16.766 1.00 72.00 118 SER A CA 1
ATOM 973 C C . SER A 1 118 ? 12.692 -4.595 -15.354 1.00 72.00 118 SER A C 1
ATOM 975 O O . SER A 1 118 ? 13.674 -3.959 -14.977 1.00 72.00 118 SER A O 1
ATOM 977 N N . TYR A 1 119 ? 11.675 -4.909 -14.556 1.00 78.88 119 TYR A N 1
ATOM 978 C CA . TYR A 1 119 ? 11.573 -4.530 -13.150 1.00 78.88 119 TYR A CA 1
ATOM 979 C C . TYR A 1 119 ? 11.808 -5.708 -12.199 1.00 78.88 119 TYR A C 1
ATOM 981 O O . TYR A 1 119 ? 11.526 -5.610 -11.005 1.00 78.88 119 TYR A O 1
ATOM 989 N N . HIS A 1 120 ? 12.391 -6.812 -12.686 1.00 82.62 120 HIS A N 1
ATOM 990 C CA . HIS A 1 120 ? 12.733 -7.961 -11.840 1.00 82.62 120 HIS A CA 1
ATOM 991 C C . HIS A 1 120 ? 13.691 -7.605 -10.695 1.00 82.62 120 HIS A C 1
ATOM 993 O O . HIS A 1 120 ? 13.662 -8.278 -9.666 1.00 82.62 120 HIS A O 1
ATOM 999 N N . PHE A 1 121 ? 14.470 -6.522 -10.816 1.00 86.25 121 PHE A N 1
ATOM 1000 C CA . PHE A 1 121 ? 15.346 -6.013 -9.751 1.00 86.25 121 PHE A CA 1
ATOM 1001 C C . PHE A 1 121 ? 14.593 -5.567 -8.482 1.00 86.25 121 PHE A C 1
ATOM 1003 O O . PHE A 1 121 ? 15.212 -5.421 -7.425 1.00 86.25 121 PHE A O 1
ATOM 1010 N N . LEU A 1 122 ? 13.273 -5.348 -8.568 1.00 89.88 122 LEU A N 1
ATOM 1011 C CA . LEU A 1 122 ? 12.418 -5.073 -7.411 1.00 89.88 122 LEU A CA 1
ATOM 1012 C C . LEU A 1 122 ? 12.183 -6.328 -6.559 1.00 89.88 122 LEU A C 1
ATOM 1014 O O . LEU A 1 122 ? 11.934 -6.209 -5.362 1.00 89.88 122 LEU A O 1
ATOM 1018 N N . THR A 1 123 ? 12.300 -7.522 -7.141 1.00 93.12 123 THR A N 1
ATOM 1019 C CA . THR A 1 123 ? 12.089 -8.795 -6.440 1.00 93.12 123 THR A CA 1
ATOM 1020 C C . THR A 1 123 ? 13.088 -8.958 -5.293 1.00 93.12 123 THR A C 1
ATOM 1022 O O . THR A 1 123 ? 14.278 -8.673 -5.421 1.00 93.12 123 THR A O 1
ATOM 1025 N N . GLY A 1 124 ? 12.598 -9.393 -4.136 1.00 93.56 124 GLY A N 1
ATOM 1026 C CA . GLY A 1 124 ? 13.356 -9.520 -2.894 1.00 93.56 124 GLY A CA 1
ATOM 1027 C C . GLY A 1 124 ? 13.614 -8.196 -2.169 1.00 93.56 124 GLY A C 1
ATOM 1028 O O . GLY A 1 124 ? 14.127 -8.207 -1.047 1.00 93.56 124 GLY A O 1
ATOM 1029 N N . LYS A 1 125 ? 13.260 -7.043 -2.754 1.00 94.94 125 LYS A N 1
ATOM 1030 C CA . LYS A 1 125 ? 13.404 -5.745 -2.086 1.00 94.94 125 LYS A CA 1
ATOM 1031 C C . LYS A 1 125 ? 12.269 -5.543 -1.091 1.00 94.94 125 LYS A C 1
ATOM 1033 O O . LYS A 1 125 ? 11.126 -5.935 -1.327 1.00 94.94 125 LYS A O 1
ATOM 1038 N N . LYS A 1 126 ? 12.587 -4.898 0.035 1.00 94.06 126 LYS A N 1
ATOM 1039 C CA . LYS A 1 126 ? 11.567 -4.499 1.009 1.00 94.06 126 LYS A CA 1
ATOM 1040 C C . LYS A 1 126 ? 10.592 -3.530 0.352 1.00 94.06 126 LYS A C 1
ATOM 1042 O O . LYS A 1 126 ? 11.013 -2.567 -0.283 1.00 94.06 126 LYS A O 1
ATOM 1047 N N . PHE A 1 127 ? 9.304 -3.751 0.571 1.00 93.44 127 PHE A N 1
ATOM 1048 C CA . PHE A 1 127 ? 8.236 -2.907 0.068 1.00 93.44 127 PHE A CA 1
ATOM 1049 C C . PHE A 1 127 ? 8.071 -1.668 0.954 1.00 93.44 127 PHE A C 1
ATOM 1051 O O . PHE A 1 127 ? 7.145 -1.530 1.749 1.00 93.44 127 PHE A O 1
ATOM 1058 N N . ASN A 1 128 ? 9.063 -0.786 0.877 1.00 90.62 128 ASN A N 1
ATOM 1059 C CA . ASN A 1 128 ? 9.051 0.530 1.490 1.00 90.62 128 ASN A CA 1
ATOM 1060 C C . ASN A 1 128 ? 9.829 1.509 0.617 1.00 90.62 128 ASN A C 1
ATOM 1062 O O . ASN A 1 128 ? 10.687 1.123 -0.177 1.00 90.62 128 ASN A O 1
ATOM 1066 N N . ARG A 1 129 ? 9.532 2.792 0.798 1.00 87.81 129 ARG A N 1
ATOM 1067 C CA . ARG A 1 129 ? 10.036 3.842 -0.075 1.00 87.81 129 ARG A CA 1
ATOM 1068 C C . ARG A 1 129 ? 11.571 3.904 -0.131 1.00 87.81 129 ARG A C 1
ATOM 1070 O O . ARG A 1 129 ? 12.082 3.829 -1.242 1.00 87.81 129 ARG A O 1
ATOM 1077 N N . PRO A 1 130 ? 12.321 3.906 0.991 1.00 90.62 130 PRO A N 1
ATOM 1078 C CA . PRO A 1 130 ? 13.785 3.932 0.934 1.00 90.62 130 PRO A CA 1
ATOM 1079 C C . PRO A 1 130 ? 14.410 2.759 0.168 1.00 90.62 130 PRO A C 1
ATOM 1081 O O . PRO A 1 130 ? 15.307 2.957 -0.646 1.00 90.62 130 PRO A O 1
ATOM 1084 N N . ALA A 1 131 ? 13.948 1.529 0.414 1.00 91.12 131 ALA A N 1
ATOM 1085 C CA . ALA A 1 131 ? 14.513 0.347 -0.236 1.00 91.12 131 ALA A CA 1
ATOM 1086 C C . ALA A 1 131 ? 14.252 0.345 -1.748 1.00 91.12 131 ALA A C 1
ATOM 1088 O O . ALA A 1 131 ? 15.123 -0.046 -2.526 1.00 91.12 131 ALA A O 1
ATOM 1089 N N . LEU A 1 132 ? 13.067 0.798 -2.156 1.00 90.31 132 LEU A N 1
ATOM 1090 C CA . LEU A 1 132 ? 12.669 0.864 -3.557 1.00 90.31 132 LEU A CA 1
ATOM 1091 C C . LEU A 1 132 ? 13.337 2.033 -4.288 1.00 90.31 132 LEU A C 1
ATOM 1093 O O . LEU A 1 132 ? 13.785 1.845 -5.413 1.00 90.31 132 LEU A O 1
ATOM 1097 N N . GLU A 1 133 ? 13.501 3.190 -3.640 1.00 88.50 133 GLU A N 1
ATOM 1098 C CA . GLU A 1 133 ? 14.270 4.324 -4.176 1.00 88.50 133 GLU A CA 1
ATOM 1099 C C . GLU A 1 133 ? 15.726 3.930 -4.470 1.00 88.50 133 GLU A C 1
ATOM 1101 O O . GLU A 1 133 ? 16.255 4.255 -5.534 1.00 88.50 133 GLU A O 1
ATOM 1106 N N . ILE A 1 134 ? 16.366 3.186 -3.559 1.00 87.50 134 ILE A N 1
ATOM 1107 C CA . ILE A 1 134 ? 17.721 2.651 -3.769 1.00 87.50 134 ILE A CA 1
ATOM 1108 C C . ILE A 1 134 ? 17.730 1.667 -4.942 1.00 87.50 134 ILE A C 1
ATOM 1110 O O . ILE A 1 134 ? 18.544 1.815 -5.851 1.00 87.50 134 ILE A O 1
ATOM 1114 N N . ALA A 1 135 ? 16.803 0.703 -4.956 1.00 88.00 135 ALA A N 1
ATOM 1115 C CA . ALA A 1 135 ? 16.737 -0.311 -6.005 1.00 88.00 135 ALA A CA 1
ATOM 1116 C C . ALA A 1 135 ? 16.541 0.308 -7.395 1.00 88.00 135 ALA A C 1
ATOM 1118 O O . ALA A 1 135 ? 17.218 -0.084 -8.342 1.00 88.00 135 ALA A O 1
ATOM 1119 N N . VAL A 1 136 ? 15.660 1.304 -7.510 1.00 84.25 136 VAL A N 1
ATOM 1120 C CA . VAL A 1 136 ? 15.465 2.073 -8.740 1.00 84.25 136 VAL A CA 1
ATOM 1121 C C . VAL A 1 136 ? 16.759 2.795 -9.113 1.00 84.25 136 VAL A C 1
ATOM 1123 O O . VAL A 1 136 ? 17.264 2.594 -10.212 1.00 84.25 136 VAL A O 1
ATOM 1126 N N . ARG A 1 137 ? 17.361 3.569 -8.203 1.00 81.69 137 ARG A N 1
ATOM 1127 C CA . ARG A 1 137 ? 18.590 4.333 -8.484 1.00 81.69 137 ARG A CA 1
ATOM 1128 C C . ARG A 1 137 ? 19.751 3.463 -8.977 1.00 81.69 137 ARG A C 1
ATOM 1130 O O . ARG A 1 137 ? 20.499 3.908 -9.841 1.00 81.69 137 ARG A O 1
ATOM 1137 N N . GLU A 1 138 ? 19.907 2.261 -8.433 1.00 82.94 138 GLU A N 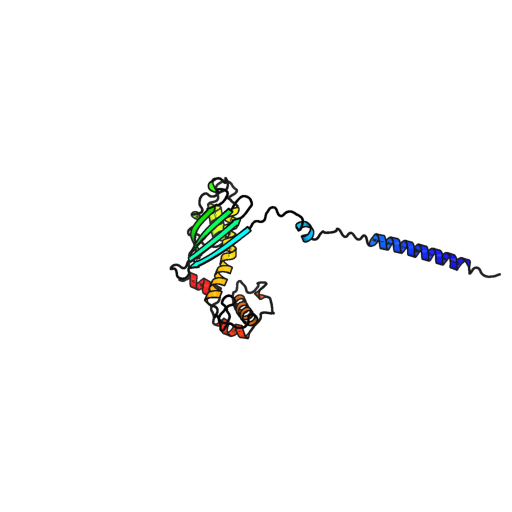1
ATOM 1138 C CA . GLU A 1 138 ? 20.955 1.310 -8.828 1.00 82.94 138 GLU A CA 1
ATOM 1139 C C . GLU A 1 138 ? 20.718 0.681 -10.212 1.00 82.94 138 GLU A C 1
ATOM 1141 O O . GLU A 1 138 ? 21.667 0.197 -10.823 1.00 82.94 138 GLU A O 1
ATOM 1146 N N . ASN A 1 139 ? 19.477 0.695 -10.710 1.00 79.12 139 ASN A N 1
ATOM 1147 C CA . ASN A 1 139 ? 19.070 0.005 -11.940 1.00 79.12 139 ASN A CA 1
ATOM 1148 C C . ASN A 1 139 ? 18.538 0.946 -13.038 1.00 79.12 139 ASN A C 1
ATOM 1150 O O . ASN A 1 139 ? 18.227 0.483 -14.136 1.00 79.12 139 ASN A O 1
ATOM 1154 N N . ILE A 1 140 ? 18.448 2.260 -12.788 1.00 70.44 140 ILE A N 1
ATOM 1155 C CA . ILE A 1 140 ? 18.167 3.254 -13.831 1.00 70.44 140 ILE A CA 1
ATOM 1156 C C . ILE A 1 140 ? 19.314 3.201 -14.863 1.00 70.44 140 ILE A C 1
ATOM 1158 O O . ILE A 1 140 ? 20.469 3.439 -14.499 1.00 70.44 140 ILE A O 1
ATOM 1162 N N . PRO A 1 141 ? 19.033 2.918 -16.151 1.00 56.53 141 PRO A N 1
ATOM 1163 C CA . PRO A 1 141 ? 20.060 2.898 -17.185 1.00 56.53 141 PRO A CA 1
ATOM 1164 C C . PRO A 1 141 ? 20.689 4.287 -17.372 1.00 56.53 141 PRO A C 1
ATOM 1166 O O . PRO A 1 141 ? 20.136 5.312 -16.974 1.00 56.53 141 PRO A O 1
ATOM 1169 N N . ALA A 1 142 ? 21.842 4.337 -18.044 1.00 48.34 142 ALA A N 1
ATOM 1170 C CA . ALA A 1 142 ? 22.652 5.542 -18.276 1.00 48.34 142 ALA A CA 1
ATOM 1171 C C . ALA A 1 142 ? 21.949 6.708 -19.022 1.00 48.34 142 ALA A C 1
ATOM 1173 O O . ALA A 1 142 ? 22.588 7.722 -19.304 1.00 48.34 142 ALA A O 1
ATOM 1174 N N . SER A 1 143 ? 20.645 6.614 -19.313 1.00 47.84 143 SER A N 1
ATOM 1175 C CA . SER A 1 143 ? 19.829 7.660 -19.947 1.00 47.84 143 SER A CA 1
ATOM 1176 C C . SER A 1 143 ? 19.693 8.939 -19.105 1.00 47.84 143 SER A C 1
ATOM 1178 O O . SER A 1 143 ? 19.148 9.928 -19.593 1.00 47.84 143 SER A O 1
ATOM 1180 N N . LYS A 1 144 ? 20.159 8.936 -17.842 1.00 49.91 144 LYS A N 1
ATOM 1181 C CA . LYS A 1 144 ? 20.039 10.018 -16.836 1.00 49.91 144 LYS A CA 1
ATOM 1182 C C . LYS A 1 144 ? 18.600 10.420 -16.482 1.00 49.91 144 LYS A C 1
ATOM 1184 O O . LYS A 1 144 ? 18.408 11.172 -15.535 1.00 49.91 144 LYS A O 1
ATOM 1189 N N . ASN A 1 145 ? 17.611 9.877 -17.186 1.00 50.19 145 ASN A N 1
ATOM 1190 C CA . ASN A 1 145 ? 16.187 10.092 -17.007 1.00 50.19 145 ASN A CA 1
ATOM 1191 C C . ASN A 1 145 ? 15.515 8.717 -17.116 1.00 50.19 145 ASN A C 1
ATOM 1193 O O . ASN A 1 145 ? 15.048 8.328 -18.189 1.00 50.19 145 ASN A O 1
ATOM 1197 N N . GLY A 1 146 ? 15.518 7.948 -16.022 1.00 51.53 146 GLY A N 1
ATOM 1198 C CA . GLY A 1 146 ? 14.653 6.772 -15.915 1.00 51.53 146 GLY A CA 1
ATOM 1199 C C . GLY A 1 146 ? 13.201 7.168 -16.188 1.00 51.53 146 GLY A C 1
ATOM 1200 O O . GLY A 1 146 ? 12.835 8.345 -16.086 1.00 51.53 146 GLY A O 1
ATOM 1201 N N . CYS A 1 147 ? 12.355 6.221 -16.582 1.00 63.75 147 CYS A N 1
ATOM 1202 C CA . CYS A 1 147 ? 10.974 6.569 -16.856 1.00 63.75 147 CYS A CA 1
ATOM 1203 C C . CYS A 1 147 ? 10.246 6.917 -15.553 1.00 63.75 147 CYS A C 1
ATOM 1205 O O . CYS A 1 147 ? 9.760 6.048 -14.829 1.00 63.75 147 CYS A O 1
ATOM 1207 N N . ILE A 1 148 ? 10.111 8.226 -15.330 1.00 62.28 148 ILE A N 1
ATOM 1208 C CA . ILE A 1 148 ? 9.476 8.886 -14.179 1.00 62.28 148 ILE A CA 1
ATOM 1209 C C . ILE A 1 148 ? 8.098 8.281 -13.841 1.00 62.28 148 ILE A C 1
ATOM 1211 O O . ILE A 1 148 ? 7.614 8.413 -12.719 1.00 62.28 148 ILE A O 1
ATOM 1215 N N . ARG A 1 149 ? 7.437 7.628 -14.805 1.00 72.62 149 ARG A N 1
ATOM 1216 C CA . ARG A 1 149 ? 6.082 7.088 -14.662 1.00 72.62 149 ARG A CA 1
ATOM 1217 C C . ARG A 1 149 ? 6.012 5.834 -13.798 1.00 72.62 149 ARG A C 1
ATOM 1219 O O . ARG A 1 149 ? 5.087 5.743 -13.001 1.00 72.62 149 ARG A O 1
ATOM 1226 N N . ILE A 1 150 ? 6.972 4.913 -13.895 1.00 76.00 150 ILE A N 1
ATOM 1227 C CA . ILE A 1 150 ? 6.936 3.695 -13.069 1.00 76.00 150 ILE A CA 1
ATOM 1228 C C . ILE A 1 150 ? 7.338 4.006 -11.631 1.00 76.00 150 ILE A C 1
ATOM 1230 O O . ILE A 1 150 ? 6.696 3.514 -10.711 1.00 76.00 150 ILE A O 1
ATOM 1234 N N . ASP A 1 151 ? 8.298 4.906 -11.423 1.00 81.06 151 ASP A N 1
ATOM 1235 C CA . ASP A 1 151 ? 8.653 5.384 -10.083 1.00 81.06 151 ASP A CA 1
ATOM 1236 C C . ASP A 1 151 ? 7.439 6.024 -9.396 1.00 81.06 151 ASP A C 1
ATOM 1238 O O . ASP A 1 151 ? 7.148 5.745 -8.236 1.00 81.06 151 ASP A O 1
ATOM 1242 N N . GLN A 1 152 ? 6.672 6.834 -10.139 1.00 83.00 152 GLN A N 1
ATOM 1243 C CA . GLN A 1 152 ? 5.412 7.403 -9.658 1.00 83.00 152 GLN A CA 1
ATOM 1244 C C . GLN A 1 152 ? 4.405 6.319 -9.266 1.00 83.00 152 GLN A C 1
ATOM 1246 O O . GLN A 1 152 ? 3.827 6.411 -8.186 1.00 83.00 152 GLN A O 1
ATOM 1251 N N . LEU A 1 153 ? 4.203 5.297 -10.104 1.00 87.94 153 LEU A N 1
ATOM 1252 C CA . LEU A 1 153 ? 3.309 4.179 -9.790 1.00 87.94 153 LEU A CA 1
ATOM 1253 C C . LEU A 1 153 ? 3.771 3.397 -8.558 1.00 87.94 153 LEU A C 1
ATOM 1255 O O . LEU A 1 153 ? 2.946 3.067 -7.705 1.00 87.94 153 LEU A O 1
ATOM 1259 N N . LEU A 1 154 ? 5.074 3.134 -8.455 1.00 90.12 154 LEU A N 1
ATOM 1260 C CA . LEU A 1 154 ? 5.694 2.393 -7.365 1.00 90.12 154 LEU A CA 1
ATOM 1261 C C . LEU A 1 154 ? 5.554 3.144 -6.042 1.00 90.12 154 LEU A C 1
ATOM 1263 O O . LEU A 1 154 ? 5.078 2.579 -5.061 1.00 90.12 154 LEU A O 1
ATOM 1267 N N . TYR A 1 155 ? 5.902 4.431 -6.007 1.00 89.50 155 TYR A N 1
ATOM 1268 C CA . TYR A 1 155 ? 5.760 5.232 -4.791 1.00 89.50 155 TYR A CA 1
ATOM 1269 C C . TYR A 1 155 ? 4.297 5.461 -4.434 1.00 89.50 155 TYR A C 1
ATOM 1271 O O . TYR A 1 155 ? 3.958 5.413 -3.258 1.00 89.50 155 TYR A O 1
ATOM 1279 N N . TYR A 1 156 ? 3.409 5.604 -5.421 1.00 89.75 156 TYR A N 1
ATOM 1280 C CA . TYR A 1 156 ? 1.976 5.681 -5.153 1.00 89.75 156 TYR A CA 1
ATOM 1281 C C . TYR A 1 156 ? 1.435 4.385 -4.537 1.00 89.75 156 TYR A C 1
ATOM 1283 O O . TYR A 1 156 ? 0.644 4.442 -3.597 1.00 89.75 156 TYR A O 1
ATOM 1291 N N . ALA A 1 157 ? 1.902 3.220 -4.992 1.00 92.06 157 ALA A N 1
ATOM 1292 C CA . ALA A 1 157 ? 1.565 1.940 -4.376 1.00 92.06 157 ALA A CA 1
ATOM 1293 C C . ALA A 1 157 ? 2.047 1.868 -2.918 1.00 92.06 157 ALA A C 1
ATOM 1295 O O . ALA A 1 157 ? 1.274 1.541 -2.018 1.00 92.06 157 ALA A O 1
ATOM 1296 N N . VAL A 1 158 ? 3.309 2.226 -2.676 1.00 91.94 158 VAL A N 1
ATOM 1297 C CA . VAL A 1 158 ? 3.945 2.174 -1.350 1.00 91.94 158 VAL A CA 1
ATOM 1298 C C . VAL A 1 158 ? 3.298 3.141 -0.363 1.00 91.94 158 VAL A C 1
ATOM 1300 O O . VAL A 1 158 ? 2.983 2.749 0.761 1.00 91.94 158 VAL A O 1
ATOM 1303 N N . ASP A 1 159 ? 3.084 4.389 -0.779 1.00 87.50 159 ASP A N 1
ATOM 1304 C CA . ASP A 1 159 ? 2.558 5.451 0.080 1.00 87.50 159 ASP A CA 1
ATOM 1305 C C . ASP A 1 159 ? 1.112 5.145 0.528 1.00 87.50 159 ASP A C 1
ATOM 1307 O O . ASP A 1 159 ? 0.703 5.552 1.616 1.00 87.50 159 ASP A O 1
ATOM 1311 N N . ASN A 1 160 ? 0.348 4.372 -0.259 1.00 88.31 160 ASN A N 1
ATOM 1312 C CA . ASN A 1 160 ? -1.013 3.948 0.092 1.00 88.31 160 ASN A CA 1
ATOM 1313 C C . ASN A 1 160 ? -1.079 2.594 0.823 1.00 88.31 160 ASN A C 1
ATOM 1315 O O . ASN A 1 160 ? -2.062 2.319 1.514 1.00 88.31 160 ASN A O 1
ATOM 1319 N N . PHE A 1 161 ? -0.051 1.751 0.709 1.00 89.56 161 PHE A N 1
ATOM 1320 C CA . PHE A 1 161 ? -0.098 0.363 1.172 1.00 89.56 161 PHE A CA 1
ATOM 1321 C C . PHE A 1 161 ? -0.301 0.211 2.677 1.00 89.56 161 PHE A C 1
ATOM 1323 O O . PHE A 1 161 ? -1.134 -0.584 3.098 1.00 89.56 161 PHE A O 1
ATOM 1330 N N . VAL A 1 162 ? 0.430 0.964 3.505 1.00 83.31 162 VAL A N 1
ATOM 1331 C CA . VAL A 1 162 ? 0.345 0.815 4.972 1.00 83.31 162 VAL A CA 1
ATOM 1332 C C . VAL A 1 162 ? -1.049 1.182 5.480 1.00 83.31 162 VAL A C 1
ATOM 1334 O O . VAL A 1 162 ? -1.606 0.472 6.316 1.00 83.31 162 VAL A O 1
ATOM 1337 N N . SER A 1 163 ? -1.628 2.257 4.945 1.00 79.19 163 SER A N 1
ATOM 1338 C CA . SER A 1 163 ? -2.986 2.687 5.281 1.00 79.19 163 SER A CA 1
ATOM 1339 C C . SER A 1 163 ? -4.024 1.664 4.819 1.00 79.19 163 SER A C 1
ATOM 1341 O O . SER A 1 163 ? -4.903 1.302 5.599 1.00 79.19 163 SER A O 1
ATOM 1343 N N . ALA A 1 164 ? -3.895 1.155 3.588 1.00 86.62 164 ALA A N 1
ATOM 1344 C CA . ALA A 1 164 ? -4.802 0.151 3.038 1.00 86.62 164 ALA A CA 1
ATOM 1345 C C . ALA A 1 164 ? -4.728 -1.179 3.806 1.00 86.62 164 ALA A C 1
ATOM 1347 O O . ALA A 1 164 ? -5.758 -1.728 4.188 1.00 86.62 164 ALA A O 1
ATOM 1348 N N . LEU A 1 165 ? -3.521 -1.655 4.124 1.00 86.31 165 LEU A N 1
ATOM 1349 C CA . LEU A 1 165 ? -3.316 -2.857 4.932 1.00 86.31 165 LEU A CA 1
ATOM 1350 C C . LEU A 1 165 ? -3.863 -2.676 6.354 1.00 86.31 165 LEU A C 1
ATOM 1352 O O . LEU A 1 165 ? -4.505 -3.576 6.889 1.00 86.31 165 LEU A O 1
ATOM 1356 N N . GLY A 1 166 ? -3.650 -1.508 6.967 1.00 80.50 166 GLY A N 1
ATOM 1357 C CA . GLY A 1 166 ? -4.226 -1.189 8.272 1.00 80.50 166 GLY A CA 1
ATOM 1358 C C . GLY A 1 166 ? -5.755 -1.216 8.256 1.00 80.50 166 GLY A C 1
ATOM 1359 O O . GLY A 1 166 ? -6.369 -1.755 9.178 1.00 80.50 166 GLY A O 1
ATOM 1360 N N . TYR A 1 167 ? -6.364 -0.694 7.188 1.00 81.00 167 TYR A N 1
ATOM 1361 C CA . TYR A 1 167 ? -7.809 -0.742 6.976 1.00 81.00 167 TYR A CA 1
ATOM 1362 C C . TYR A 1 167 ? -8.336 -2.167 6.799 1.00 81.00 167 TYR A C 1
ATOM 1364 O O . TYR A 1 167 ? -9.348 -2.548 7.382 1.00 81.00 167 TYR A O 1
ATOM 1372 N N . GLU A 1 168 ? -7.634 -2.984 6.028 1.00 86.31 168 GLU A N 1
ATOM 1373 C CA . GLU A 1 168 ? -8.034 -4.366 5.804 1.00 86.31 168 GLU A CA 1
ATOM 1374 C C . GLU A 1 168 ? -7.957 -5.181 7.103 1.00 86.31 168 GLU A C 1
ATOM 1376 O O . GLU A 1 168 ? -8.914 -5.861 7.475 1.00 86.31 168 GLU A O 1
ATOM 1381 N N . LEU A 1 169 ? -6.859 -5.051 7.854 1.00 82.81 169 LEU A N 1
ATOM 1382 C CA . LEU A 1 169 ? -6.692 -5.704 9.156 1.00 82.81 169 LEU A CA 1
ATOM 1383 C C . LEU A 1 169 ? -7.773 -5.273 10.155 1.00 82.81 169 LEU A C 1
ATOM 1385 O O . LEU A 1 169 ? -8.312 -6.115 10.874 1.00 82.81 169 LEU A O 1
ATOM 1389 N N . LYS A 1 170 ? -8.148 -3.986 10.145 1.00 79.25 170 LYS A N 1
ATOM 1390 C CA . LYS A 1 170 ? -9.299 -3.457 10.895 1.00 79.25 170 LYS A CA 1
ATOM 1391 C C . LYS A 1 170 ? -10.572 -4.203 10.561 1.00 79.25 170 LYS A C 1
ATOM 1393 O O . LYS A 1 170 ? -11.233 -4.711 11.461 1.00 79.25 170 LYS A O 1
ATOM 1398 N N . SER A 1 171 ? -10.916 -4.244 9.277 1.00 80.44 171 SER A N 1
ATOM 1399 C CA . SER A 1 171 ? -12.184 -4.799 8.807 1.00 80.44 171 SER A CA 1
ATOM 1400 C C . SER A 1 171 ? -12.352 -6.272 9.193 1.00 80.44 171 SER A C 1
ATOM 1402 O O . SER A 1 171 ? -13.474 -6.754 9.314 1.00 80.44 171 SER A O 1
ATOM 1404 N N . ARG A 1 172 ? -11.236 -6.977 9.408 1.00 79.88 172 ARG A N 1
ATOM 1405 C CA . ARG A 1 172 ? -11.184 -8.393 9.774 1.00 79.88 172 ARG A CA 1
ATOM 1406 C C . ARG A 1 172 ? -11.234 -8.656 11.276 1.00 79.88 172 ARG A C 1
ATOM 1408 O O . ARG A 1 172 ? -11.648 -9.746 11.653 1.00 79.88 172 ARG A O 1
ATOM 1415 N N . GLN A 1 173 ? -10.781 -7.713 12.105 1.00 78.75 173 GLN A N 1
ATOM 1416 C CA . GLN A 1 173 ? -10.612 -7.925 13.550 1.00 78.75 173 GLN A CA 1
ATOM 1417 C C . GLN A 1 173 ? -11.545 -7.085 14.422 1.00 78.75 173 GLN A C 1
ATOM 1419 O O . GLN A 1 173 ? -11.810 -7.471 15.557 1.00 78.75 173 GLN A O 1
ATOM 1424 N N . ILE A 1 174 ? -12.069 -5.958 13.926 1.00 75.94 174 ILE A N 1
ATOM 1425 C CA . ILE A 1 174 ? -13.089 -5.213 14.668 1.00 75.94 174 ILE A CA 1
ATOM 1426 C C . ILE A 1 174 ? -14.366 -6.065 14.752 1.00 75.94 174 ILE A C 1
ATOM 1428 O O . ILE A 1 174 ? -14.820 -6.556 13.715 1.00 75.94 174 ILE A O 1
ATOM 1432 N N . PRO A 1 175 ? -14.973 -6.201 15.950 1.00 78.06 175 PRO A N 1
ATOM 1433 C CA . PRO A 1 175 ? -16.253 -6.880 16.110 1.00 78.06 175 PRO A CA 1
ATOM 1434 C C . PRO A 1 175 ? -17.303 -6.346 15.136 1.00 78.06 175 PRO A C 1
ATOM 1436 O O . PRO A 1 175 ? -17.462 -5.130 15.015 1.00 78.06 175 PRO A O 1
ATOM 1439 N N . ASP A 1 176 ? -18.056 -7.241 14.495 1.00 81.94 176 ASP A N 1
ATOM 1440 C CA . ASP A 1 176 ? -19.005 -6.882 13.433 1.00 81.94 176 ASP A CA 1
ATOM 1441 C C . ASP A 1 176 ? -20.012 -5.800 13.875 1.00 81.94 176 ASP A C 1
ATOM 1443 O O . ASP A 1 176 ? -20.283 -4.869 13.118 1.00 81.94 176 ASP A O 1
ATOM 1447 N N . LYS A 1 177 ? -20.443 -5.807 15.147 1.00 82.56 177 LYS A N 1
ATOM 1448 C CA . LYS A 1 177 ? -21.318 -4.770 15.731 1.00 82.56 177 LYS A CA 1
ATOM 1449 C C . LYS A 1 177 ? -20.797 -3.325 15.626 1.00 82.56 177 LYS A C 1
ATOM 1451 O O . LYS A 1 177 ? -21.583 -2.378 15.677 1.00 82.56 177 LYS A O 1
ATOM 1456 N N . TRP A 1 178 ? -19.478 -3.138 15.525 1.00 77.12 178 TRP A N 1
ATOM 1457 C CA . TRP A 1 178 ? -18.797 -1.837 15.429 1.00 77.12 178 TRP A CA 1
ATOM 1458 C C . TRP A 1 178 ? -18.085 -1.630 14.094 1.00 77.12 178 TRP A C 1
ATOM 1460 O O . TRP A 1 178 ? -17.468 -0.586 13.879 1.00 77.12 178 TRP A O 1
ATOM 1470 N N . ASN A 1 179 ? -18.151 -2.609 13.199 1.00 79.50 179 ASN A N 1
ATOM 1471 C CA . ASN A 1 179 ? -17.493 -2.545 11.912 1.00 79.50 179 ASN A CA 1
ATOM 1472 C C . ASN A 1 179 ? -18.286 -1.622 10.974 1.00 79.50 179 ASN A C 1
ATOM 1474 O O . ASN A 1 179 ? -19.469 -1.833 10.729 1.00 79.50 179 ASN A O 1
ATOM 1478 N N . GLU A 1 180 ? -17.652 -0.563 10.471 1.00 76.62 180 GLU A N 1
ATOM 1479 C CA . GLU A 1 180 ? -18.313 0.396 9.571 1.00 76.62 180 GLU A CA 1
ATOM 1480 C C . GLU A 1 180 ? -18.582 -0.184 8.177 1.00 76.62 180 GLU A C 1
ATOM 1482 O O . GLU A 1 180 ? -19.518 0.260 7.520 1.00 76.62 180 GLU A O 1
ATOM 1487 N N . GLU A 1 181 ? -17.790 -1.173 7.754 1.00 75.00 181 GLU A N 1
ATOM 1488 C CA . GLU A 1 181 ? -17.828 -1.761 6.405 1.00 75.00 181 GLU A CA 1
ATOM 1489 C C . GLU A 1 181 ? -18.746 -2.977 6.306 1.00 75.00 181 GLU A C 1
ATOM 1491 O O . GLU A 1 181 ? -19.170 -3.366 5.219 1.00 75.00 181 GLU A O 1
ATOM 1496 N N . ARG A 1 182 ? -19.044 -3.616 7.442 1.00 75.12 182 ARG A N 1
ATOM 1497 C CA . ARG A 1 182 ? -19.892 -4.807 7.485 1.00 75.12 182 ARG A CA 1
ATOM 1498 C C . ARG A 1 182 ? -21.254 -4.448 8.049 1.00 75.12 182 ARG A C 1
ATOM 1500 O O . ARG A 1 182 ? -21.389 -4.072 9.209 1.00 75.12 182 ARG A O 1
ATOM 1507 N N . HIS A 1 183 ? -22.284 -4.610 7.228 1.00 70.19 183 HIS A N 1
ATOM 1508 C CA . HIS A 1 183 ? -23.666 -4.467 7.668 1.00 70.19 183 HIS A CA 1
ATOM 1509 C C . HIS A 1 183 ? -24.130 -5.746 8.368 1.00 70.19 183 HIS A C 1
ATOM 1511 O O . HIS A 1 183 ? -24.751 -6.613 7.756 1.00 70.19 183 HIS A O 1
ATOM 1517 N N . ALA A 1 184 ? -23.797 -5.867 9.651 1.00 79.50 184 ALA A N 1
ATOM 1518 C CA . ALA A 1 184 ? -24.279 -6.953 10.493 1.00 79.50 184 ALA A CA 1
ATOM 1519 C C . ALA A 1 184 ? -25.703 -6.668 11.020 1.00 79.50 184 ALA A C 1
ATOM 1521 O O . ALA A 1 184 ? -26.046 -5.503 11.245 1.00 79.50 184 ALA A O 1
ATOM 1522 N N . PRO A 1 185 ? -26.547 -7.695 11.238 1.00 81.56 185 PRO A N 1
ATOM 1523 C CA . PRO A 1 185 ? -27.898 -7.514 11.783 1.00 81.56 185 PRO A CA 1
ATOM 1524 C C . PRO A 1 185 ? -27.925 -6.881 13.183 1.00 81.56 185 PRO A C 1
ATOM 1526 O O . PRO A 1 185 ? -28.887 -6.205 13.535 1.00 81.56 185 PRO A O 1
ATOM 1529 N N . ASP A 1 186 ? -26.871 -7.090 13.970 1.00 84.56 186 ASP A N 1
ATOM 1530 C CA . ASP A 1 186 ? -26.659 -6.554 15.318 1.00 84.56 186 ASP A CA 1
ATOM 1531 C C . ASP A 1 186 ? -25.777 -5.290 15.327 1.00 84.56 186 ASP A C 1
ATOM 1533 O O . ASP A 1 186 ? -25.280 -4.873 16.376 1.00 84.56 186 ASP A O 1
ATOM 1537 N N . ALA A 1 187 ? -25.565 -4.671 14.160 1.00 84.62 187 ALA A N 1
ATOM 1538 C CA . ALA A 1 187 ? -24.741 -3.481 14.045 1.00 84.62 187 ALA A CA 1
ATOM 1539 C C . ALA A 1 187 ? -25.331 -2.307 14.836 1.00 84.62 187 ALA A C 1
ATOM 1541 O O . ALA A 1 187 ? -26.489 -1.922 14.664 1.00 84.62 187 ALA A O 1
ATOM 1542 N N . GLU A 1 188 ? -24.491 -1.674 15.654 1.00 84.94 188 GLU A N 1
ATOM 1543 C CA . GLU A 1 188 ? -24.853 -0.437 16.342 1.00 84.94 188 GLU A CA 1
ATOM 1544 C C . GLU A 1 188 ? -25.118 0.690 15.322 1.00 84.94 188 GLU A C 1
ATOM 1546 O O . GLU A 1 188 ? -24.637 0.632 14.181 1.00 84.94 188 GLU A O 1
ATOM 1551 N N . PRO A 1 189 ? -25.843 1.755 15.709 1.00 86.06 189 PRO A N 1
ATOM 1552 C CA . PRO A 1 189 ? -26.004 2.948 14.883 1.00 86.06 189 PRO A CA 1
ATOM 1553 C C . PRO A 1 189 ? -24.662 3.527 14.416 1.00 86.06 189 PRO A C 1
ATOM 1555 O O . PRO A 1 189 ? -23.666 3.475 15.143 1.00 86.06 189 PRO A O 1
ATOM 1558 N N . PHE A 1 190 ? -24.647 4.121 13.217 1.00 82.75 190 PHE A N 1
ATOM 1559 C CA . PHE A 1 190 ? -23.430 4.617 12.559 1.00 82.75 190 PHE A CA 1
ATOM 1560 C C . PHE A 1 190 ? -22.562 5.496 13.469 1.00 82.75 190 PHE A C 1
ATOM 1562 O O . PHE A 1 190 ? -21.361 5.262 13.550 1.00 82.75 190 PHE A O 1
ATOM 1569 N N . ASP A 1 191 ? -23.156 6.428 14.218 1.00 78.56 191 ASP A N 1
ATOM 1570 C CA . ASP A 1 191 ? -22.413 7.333 15.106 1.00 78.56 191 ASP A CA 1
ATOM 1571 C C . ASP A 1 191 ? -21.601 6.580 16.170 1.00 78.56 191 ASP A C 1
ATOM 1573 O O . ASP A 1 191 ? -20.451 6.926 16.452 1.00 78.56 191 ASP A O 1
ATOM 1577 N N . LYS A 1 192 ? -22.161 5.497 16.726 1.00 78.06 192 LYS A N 1
ATOM 1578 C CA . LYS A 1 192 ? -21.454 4.646 17.691 1.00 78.06 192 LYS A CA 1
ATOM 1579 C C . LYS A 1 192 ? -20.365 3.816 17.022 1.00 78.06 192 LYS A C 1
ATOM 1581 O O . LYS A 1 192 ? -19.275 3.701 17.583 1.00 78.06 192 LYS A O 1
ATOM 1586 N N . ARG A 1 193 ? -20.633 3.264 15.831 1.00 80.75 193 ARG A N 1
ATOM 1587 C CA . ARG A 1 193 ? -19.620 2.531 15.049 1.00 80.75 193 ARG A CA 1
ATOM 1588 C C . ARG A 1 193 ? -18.443 3.442 14.714 1.00 80.75 193 ARG A C 1
ATOM 1590 O O . ARG A 1 193 ? -17.297 3.080 14.963 1.00 80.75 193 ARG A O 1
ATOM 1597 N N . SER A 1 194 ? -18.729 4.658 14.257 1.00 78.44 194 SER A N 1
ATOM 1598 C CA . SER A 1 194 ? -17.705 5.617 13.859 1.00 78.44 194 SER A CA 1
ATOM 1599 C C . SER A 1 194 ? -16.874 6.120 15.028 1.00 78.44 194 SER A C 1
ATOM 1601 O O . SER A 1 194 ? -15.646 6.173 14.943 1.00 78.44 194 SER A O 1
ATOM 1603 N N . ALA A 1 195 ? -17.502 6.367 16.177 1.00 76.12 195 ALA A N 1
ATOM 1604 C CA . ALA A 1 195 ? -16.769 6.703 17.388 1.00 76.12 195 ALA A CA 1
ATOM 1605 C C . ALA A 1 195 ? -15.869 5.548 17.874 1.00 76.12 195 ALA A C 1
ATOM 1607 O O . ALA A 1 195 ? -14.725 5.784 18.264 1.00 76.12 195 ALA A O 1
ATOM 1608 N N . ALA A 1 196 ? -16.333 4.295 17.807 1.00 75.75 196 ALA A N 1
ATOM 1609 C CA . ALA A 1 196 ? -15.518 3.127 18.146 1.00 75.75 196 ALA A CA 1
ATOM 1610 C C . ALA A 1 196 ? -14.305 2.994 17.208 1.00 75.75 196 ALA A C 1
ATOM 1612 O O . ALA A 1 196 ? -13.161 2.896 17.657 1.00 75.75 196 ALA A O 1
ATOM 1613 N N . VAL A 1 197 ? -14.527 3.081 15.898 1.00 76.00 197 VAL A N 1
ATOM 1614 C CA . VAL A 1 197 ? -13.448 3.064 14.905 1.00 76.00 197 VAL A CA 1
ATOM 1615 C C . VAL A 1 197 ? -12.438 4.183 15.151 1.00 76.00 197 VAL A C 1
ATOM 1617 O O . VAL A 1 197 ? -11.228 3.955 15.096 1.00 76.00 197 VAL A O 1
ATOM 1620 N N . HIS A 1 198 ? -12.915 5.387 15.455 1.00 77.19 198 HIS A N 1
ATOM 1621 C CA . HIS A 1 198 ? -12.072 6.539 15.754 1.00 77.19 198 HIS A CA 1
ATOM 1622 C C . HIS A 1 198 ? -11.145 6.295 16.948 1.00 77.19 198 HIS A C 1
ATOM 1624 O O . HIS A 1 198 ? -9.941 6.545 16.851 1.00 77.19 198 HIS A O 1
ATOM 1630 N N . GLN A 1 199 ? -11.664 5.712 18.034 1.00 75.44 199 GLN A N 1
ATOM 1631 C CA . GLN A 1 199 ? -10.849 5.336 19.196 1.00 75.44 199 GLN A CA 1
ATOM 1632 C C . GLN A 1 199 ? -9.762 4.318 18.846 1.00 75.44 199 GLN A C 1
ATOM 1634 O O . GLN A 1 199 ? -8.650 4.380 19.374 1.00 75.44 199 GLN A O 1
ATOM 1639 N N . TRP A 1 200 ? -10.055 3.392 17.939 1.00 74.38 200 TRP A N 1
ATOM 1640 C CA . TRP A 1 200 ? -9.088 2.396 17.500 1.00 74.38 200 TRP A CA 1
ATOM 1641 C C . TRP A 1 200 ? -7.957 3.017 16.662 1.00 74.38 200 TRP A C 1
ATOM 1643 O O . TRP A 1 200 ? -6.788 2.708 16.900 1.00 74.38 200 TRP A O 1
ATOM 1653 N N . TRP A 1 201 ? -8.265 3.984 15.787 1.00 74.69 201 TRP A N 1
ATOM 1654 C CA . TRP A 1 201 ? -7.251 4.768 15.066 1.00 74.69 201 TRP A CA 1
ATOM 1655 C C . TRP A 1 201 ? -6.393 5.638 15.993 1.00 74.69 201 TRP A C 1
ATOM 1657 O O . TRP A 1 201 ? -5.183 5.706 15.801 1.00 74.69 201 TRP A O 1
ATOM 1667 N N . ILE A 1 202 ? -6.971 6.261 17.028 1.00 73.50 202 ILE A N 1
ATOM 1668 C CA . ILE A 1 202 ? -6.212 7.045 18.026 1.00 73.50 202 ILE A CA 1
ATOM 1669 C C . ILE A 1 202 ? -5.159 6.189 18.746 1.00 73.50 202 ILE A C 1
ATOM 1671 O O . ILE A 1 202 ? -4.089 6.693 19.104 1.00 73.50 202 ILE A O 1
ATOM 1675 N N . ARG A 1 203 ? -5.458 4.905 18.991 1.00 73.62 203 ARG A N 1
ATOM 1676 C CA . ARG A 1 203 ? -4.524 3.976 19.647 1.00 73.62 203 ARG A CA 1
ATOM 1677 C C . ARG A 1 203 ? -3.319 3.648 18.774 1.00 73.62 203 ARG A C 1
ATOM 1679 O O . ARG A 1 203 ? -2.277 3.296 19.328 1.00 73.62 203 ARG A O 1
ATOM 1686 N N . ASP A 1 204 ? -3.427 3.780 17.453 1.00 71.12 204 ASP A N 1
ATOM 1687 C CA . ASP A 1 204 ? -2.273 3.608 16.585 1.00 71.12 204 ASP A CA 1
ATOM 1688 C C . ASP A 1 204 ? -1.390 4.863 16.595 1.00 71.12 204 ASP A C 1
ATOM 1690 O O . ASP A 1 204 ? -1.817 5.984 16.298 1.00 71.12 204 ASP A O 1
ATOM 1694 N N . ARG A 1 205 ? -0.116 4.671 16.955 1.00 60.16 205 ARG A N 1
ATOM 1695 C CA . ARG A 1 205 ? 0.848 5.757 17.165 1.00 60.16 205 ARG A CA 1
ATOM 1696 C C . ARG A 1 205 ? 1.041 6.615 15.913 1.00 60.16 205 ARG A C 1
ATOM 1698 O O . ARG A 1 205 ? 1.346 7.797 16.053 1.00 60.16 205 ARG A O 1
ATOM 1705 N N . VAL A 1 206 ? 0.853 6.040 14.725 1.00 59.44 206 VAL A N 1
ATOM 1706 C CA . VAL A 1 206 ? 1.008 6.743 13.444 1.00 59.44 206 VAL A CA 1
ATOM 1707 C C . VAL A 1 206 ? -0.172 7.685 13.179 1.00 59.44 206 VAL A C 1
ATOM 1709 O O . VAL A 1 206 ? -0.001 8.730 12.558 1.00 59.44 206 VAL A O 1
ATOM 1712 N N . MET A 1 207 ? -1.354 7.364 13.711 1.00 59.31 207 MET A N 1
ATOM 1713 C CA . MET A 1 207 ? -2.604 8.063 13.398 1.00 59.31 207 MET A CA 1
ATOM 1714 C C . MET A 1 207 ? -3.042 9.048 14.481 1.00 59.31 207 MET A C 1
ATOM 1716 O O . MET A 1 207 ? -3.883 9.897 14.201 1.00 59.31 207 MET A O 1
ATOM 1720 N N . LYS A 1 208 ? -2.421 9.005 15.670 1.00 56.09 208 LYS A N 1
ATOM 1721 C CA . LYS A 1 208 ? -2.734 9.831 16.853 1.00 56.09 208 LYS A CA 1
ATOM 1722 C C . LYS A 1 208 ? -2.852 11.344 16.583 1.00 56.09 208 LYS A C 1
ATOM 1724 O O . LYS A 1 208 ? -3.628 12.006 17.267 1.00 56.09 208 LYS A O 1
ATOM 1729 N N . ASN A 1 209 ? -2.177 11.876 15.559 1.00 54.97 209 ASN A N 1
ATOM 1730 C CA . ASN A 1 209 ? -2.170 13.306 15.201 1.00 54.97 209 ASN A CA 1
ATOM 1731 C C . ASN A 1 209 ? -2.751 13.610 13.803 1.00 54.97 209 ASN A C 1
ATOM 1733 O O . ASN A 1 209 ? -2.380 14.605 13.182 1.00 54.97 209 ASN A O 1
ATOM 1737 N N . SER A 1 210 ? -3.618 12.751 13.269 1.00 58.97 210 SER A N 1
ATOM 1738 C CA . SER A 1 210 ? -4.280 13.005 11.986 1.00 58.97 210 SER A CA 1
ATOM 1739 C C . SER A 1 210 ? -5.474 13.960 12.139 1.00 58.97 210 SER A C 1
ATOM 1741 O O . SER A 1 210 ? -6.078 14.064 13.208 1.00 58.97 210 SER A O 1
ATOM 1743 N N . CYS A 1 211 ? -5.878 14.625 11.047 1.00 57.31 211 CYS A N 1
ATOM 1744 C CA . CYS A 1 211 ? -7.108 15.434 11.018 1.00 57.31 211 CYS A CA 1
ATOM 1745 C C . CYS A 1 211 ? -8.336 14.633 11.476 1.00 57.31 211 CYS A C 1
ATOM 1747 O O . CYS A 1 211 ? -9.260 15.192 12.061 1.00 57.31 211 CYS A O 1
ATOM 1749 N N . PHE A 1 212 ? -8.317 13.320 11.231 1.00 59.44 212 PHE A N 1
ATOM 1750 C CA . PHE A 1 212 ? -9.346 12.397 11.676 1.00 59.44 212 PHE A CA 1
ATOM 1751 C C . PHE A 1 212 ? -9.351 12.292 13.207 1.00 59.44 212 PHE A C 1
ATOM 1753 O O . PHE A 1 212 ? -10.376 12.566 13.820 1.00 59.44 212 PHE A O 1
ATOM 1760 N N . THR A 1 213 ? -8.209 12.020 13.850 1.00 60.19 213 THR A N 1
ATOM 1761 C CA . THR A 1 213 ? -8.105 11.802 15.310 1.00 60.19 213 THR A CA 1
ATOM 1762 C C . THR A 1 213 ? -8.210 13.062 16.172 1.00 60.19 213 THR A C 1
ATOM 1764 O O . THR A 1 213 ? -8.494 12.958 17.364 1.00 60.19 213 THR A O 1
ATOM 1767 N N . MET A 1 214 ? -8.012 14.252 15.599 1.00 58.09 214 MET A N 1
ATOM 1768 C CA . MET A 1 214 ? -8.101 15.528 16.327 1.00 58.09 214 MET A CA 1
ATOM 1769 C C . MET A 1 214 ? -9.534 16.046 16.525 1.00 58.09 214 MET A C 1
ATOM 1771 O O . MET A 1 214 ? -9.745 16.992 17.290 1.00 58.09 214 MET A O 1
ATOM 1775 N N . SER A 1 215 ? -10.531 15.451 15.865 1.00 62.03 215 SER A N 1
ATOM 1776 C CA . SER A 1 215 ? -11.926 15.853 16.049 1.00 62.03 215 SER A CA 1
ATOM 1777 C C . SER A 1 215 ? -12.466 15.367 17.398 1.00 62.03 215 SER A C 1
ATOM 1779 O O . SER A 1 215 ? -12.641 14.170 17.624 1.00 62.03 215 SER A O 1
ATOM 1781 N N . LYS A 1 216 ? -12.782 16.314 18.294 1.00 62.91 216 LYS A N 1
ATOM 1782 C CA . LYS A 1 216 ? -13.427 16.036 19.593 1.00 62.91 216 LYS A CA 1
ATOM 1783 C C . LYS A 1 216 ? -14.814 15.402 19.451 1.00 62.91 216 LYS A C 1
ATOM 1785 O O . LYS A 1 216 ? -15.277 14.768 20.389 1.00 62.91 216 LYS A O 1
ATOM 1790 N N . GLN A 1 217 ? -15.455 15.555 18.292 1.00 64.44 217 GLN A N 1
ATOM 1791 C CA . GLN A 1 217 ? -16.802 15.047 18.026 1.00 64.44 217 GLN A CA 1
ATOM 1792 C C . GLN A 1 217 ? -16.891 13.513 18.087 1.00 64.44 217 GLN A C 1
ATOM 1794 O O . GLN A 1 217 ? -17.966 12.984 18.337 1.00 64.44 217 GLN A O 1
ATOM 1799 N N . PHE A 1 218 ? -15.772 12.806 17.905 1.00 61.38 218 PHE A N 1
ATOM 1800 C CA . PHE A 1 218 ? -15.724 11.339 17.903 1.00 61.38 218 PHE A CA 1
ATOM 1801 C C . PHE A 1 218 ? -15.070 10.744 19.165 1.00 61.38 218 PHE A C 1
ATOM 1803 O O . PHE A 1 218 ? -14.792 9.544 19.223 1.00 61.38 218 PHE A O 1
ATOM 1810 N N . GLN A 1 219 ? -14.823 11.560 20.200 1.00 64.06 219 GLN A N 1
ATOM 1811 C CA . GLN A 1 219 ? -14.374 11.049 21.496 1.00 64.06 219 GLN A CA 1
ATOM 1812 C C . GLN A 1 219 ? -15.500 10.258 22.169 1.00 64.06 219 GLN A C 1
ATOM 1814 O O . GLN A 1 219 ? -16.540 10.813 22.506 1.00 64.06 219 GLN A O 1
ATOM 1819 N N . ASN A 1 220 ? -15.282 8.957 22.370 1.00 68.38 220 ASN A N 1
ATOM 1820 C CA . ASN A 1 220 ? -16.243 8.067 23.016 1.00 68.38 220 ASN A CA 1
ATOM 1821 C C . ASN A 1 220 ? -15.521 7.132 23.994 1.00 68.38 220 ASN A C 1
ATOM 1823 O O . ASN A 1 220 ? -14.885 6.154 23.599 1.00 68.38 220 ASN A O 1
ATOM 1827 N N . GLU A 1 221 ? -15.613 7.457 25.283 1.00 67.75 221 GLU A N 1
ATOM 1828 C CA . GLU A 1 221 ? -14.969 6.698 26.359 1.00 67.75 221 GLU A CA 1
ATOM 1829 C C . GLU A 1 221 ? -15.644 5.334 26.611 1.00 67.75 221 GLU A C 1
ATOM 1831 O O . GLU A 1 221 ? -14.967 4.393 27.024 1.00 67.75 221 GLU A O 1
ATOM 1836 N N . GLU A 1 222 ? -16.932 5.172 26.286 1.00 70.50 222 GLU A N 1
ATOM 1837 C CA . GLU A 1 222 ? -17.653 3.897 26.439 1.00 70.50 222 GLU A CA 1
ATOM 1838 C C . GLU A 1 222 ? -17.146 2.838 25.449 1.00 70.50 222 GLU A C 1
ATOM 1840 O O . GLU A 1 222 ? -16.927 1.684 25.819 1.00 70.50 222 GLU A O 1
ATOM 1845 N N . ALA A 1 223 ? -16.880 3.236 24.201 1.00 66.44 223 ALA A N 1
ATOM 1846 C CA . ALA A 1 223 ? -16.312 2.353 23.179 1.00 66.44 223 ALA A CA 1
ATOM 1847 C C . ALA A 1 223 ? -14.815 2.066 23.398 1.00 66.44 223 ALA A C 1
ATOM 1849 O O . ALA A 1 223 ? -14.286 1.052 22.936 1.00 66.44 223 ALA A O 1
ATOM 1850 N N . LYS A 1 224 ? -14.115 2.937 24.130 1.00 69.38 224 LYS A N 1
ATOM 1851 C CA . LYS A 1 224 ? -12.668 2.849 24.357 1.00 69.38 224 LYS A CA 1
ATOM 1852 C C . LYS A 1 224 ? -12.274 1.655 25.224 1.00 69.38 224 LYS A C 1
ATOM 1854 O O . LYS A 1 224 ? -11.281 0.998 24.918 1.00 69.38 224 LYS A O 1
ATOM 1859 N N . ILE A 1 225 ? -13.024 1.369 26.291 1.00 72.31 225 ILE A N 1
ATOM 1860 C CA . ILE A 1 225 ? -12.693 0.298 27.250 1.00 72.31 225 ILE A CA 1
ATOM 1861 C C . ILE A 1 225 ? -12.711 -1.090 26.585 1.00 72.31 225 ILE A C 1
ATOM 1863 O O . ILE A 1 225 ? -11.730 -1.821 26.731 1.00 72.31 225 ILE A O 1
ATOM 1867 N N . PRO A 1 226 ? -13.750 -1.473 25.816 1.00 69.31 226 PRO A N 1
ATOM 1868 C CA . PRO A 1 226 ? -13.729 -2.730 25.075 1.00 69.31 226 PRO A CA 1
ATOM 1869 C C . PRO A 1 226 ? -12.593 -2.791 24.054 1.00 69.31 226 PRO A C 1
ATOM 1871 O O . PRO A 1 226 ? -11.880 -3.789 23.991 1.00 69.31 226 PRO A O 1
ATOM 1874 N N . LEU A 1 227 ? -12.367 -1.700 23.311 1.00 68.75 227 LEU A N 1
ATOM 1875 C CA . LEU A 1 227 ? -11.325 -1.651 22.290 1.00 68.75 227 LEU A CA 1
ATOM 1876 C C . LEU A 1 227 ? -9.922 -1.778 22.872 1.00 68.75 227 LEU A C 1
ATOM 1878 O O . LEU A 1 227 ? -9.059 -2.291 22.179 1.00 68.75 227 LEU A O 1
ATOM 1882 N N . GLN A 1 228 ? -9.663 -1.369 24.120 1.00 71.69 228 GLN A N 1
ATOM 1883 C CA . GLN A 1 228 ? -8.342 -1.531 24.748 1.00 71.69 228 GLN A CA 1
ATOM 1884 C C . GLN A 1 228 ? -7.851 -2.983 24.777 1.00 71.69 228 GLN A C 1
ATOM 1886 O O . GLN A 1 228 ? -6.639 -3.201 24.739 1.00 71.69 228 GLN A O 1
ATOM 1891 N N . LYS A 1 229 ? -8.770 -3.953 24.829 1.00 75.50 229 LYS A N 1
ATOM 1892 C CA . LYS A 1 229 ? -8.443 -5.384 24.808 1.00 75.50 229 LYS A CA 1
ATOM 1893 C C . LYS A 1 229 ? -8.093 -5.883 23.405 1.00 75.50 229 LYS A C 1
ATOM 1895 O O . LYS A 1 229 ? -7.359 -6.857 23.283 1.00 75.50 229 LYS A O 1
ATOM 1900 N N . GLU A 1 230 ? -8.561 -5.189 22.373 1.00 74.81 230 GLU A N 1
ATOM 1901 C CA . GLU A 1 230 ? -8.292 -5.530 20.980 1.00 74.81 230 GLU A CA 1
ATOM 1902 C C . GLU A 1 230 ? -6.865 -5.129 20.569 1.00 74.81 230 GLU A C 1
ATOM 1904 O O . GLU A 1 230 ? -6.350 -4.088 21.026 1.00 74.81 230 GLU A O 1
ATOM 1909 N N . PRO A 1 231 ? -6.215 -5.912 19.687 1.00 75.88 231 PRO A N 1
ATOM 1910 C CA . PRO A 1 231 ? -4.892 -5.586 19.177 1.00 75.88 231 PRO A CA 1
ATOM 1911 C C . PRO A 1 231 ? -4.918 -4.268 18.388 1.00 75.88 231 PRO A C 1
ATOM 1913 O O . PRO A 1 231 ? -5.895 -3.919 17.725 1.00 75.88 231 PRO A O 1
ATOM 1916 N N . THR A 1 232 ? -3.826 -3.506 18.471 1.00 76.88 232 THR A N 1
ATOM 1917 C CA . THR A 1 232 ? -3.643 -2.286 17.662 1.00 76.88 232 THR A CA 1
ATOM 1918 C C . THR A 1 232 ? -3.180 -2.645 16.250 1.00 76.88 232 THR A C 1
ATOM 1920 O O . THR A 1 232 ? -2.564 -3.700 16.081 1.00 76.88 232 THR A O 1
ATOM 1923 N N . ILE A 1 233 ? -3.398 -1.772 15.251 1.00 74.69 233 ILE A N 1
ATOM 1924 C CA . ILE A 1 233 ? -2.883 -1.952 13.870 1.00 74.69 233 ILE A CA 1
ATOM 1925 C C . ILE A 1 233 ? -1.388 -2.248 13.901 1.00 74.69 233 ILE A C 1
ATOM 1927 O O . ILE A 1 233 ? -0.945 -3.248 13.344 1.00 74.69 233 ILE A O 1
ATOM 1931 N N . THR A 1 234 ? -0.623 -1.454 14.647 1.00 74.12 234 THR A N 1
ATOM 1932 C CA . THR A 1 234 ? 0.801 -1.695 14.887 1.00 74.12 234 THR A CA 1
ATOM 1933 C C . THR A 1 234 ? 1.075 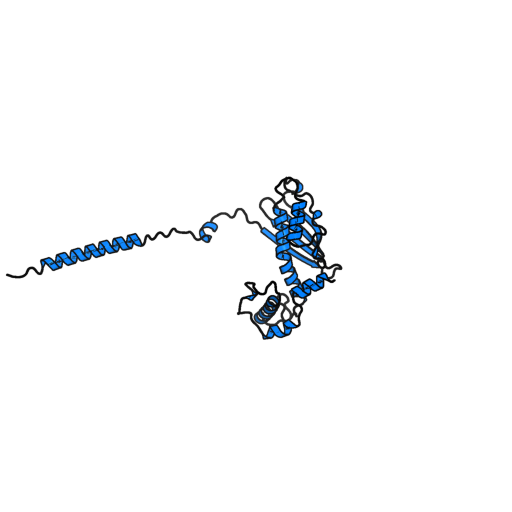-3.111 15.417 1.00 74.12 234 THR A C 1
ATOM 1935 O O . THR A 1 234 ? 1.964 -3.790 14.906 1.00 74.12 234 THR A O 1
ATOM 1938 N N . THR A 1 235 ? 0.323 -3.595 16.411 1.00 78.88 235 THR A N 1
ATOM 1939 C CA . THR A 1 235 ? 0.484 -4.958 16.949 1.00 78.88 235 THR A CA 1
ATOM 1940 C C . THR A 1 235 ? 0.182 -6.025 15.897 1.00 78.88 235 THR A C 1
ATOM 1942 O O . THR A 1 235 ? 0.944 -6.981 15.778 1.00 78.88 235 THR A O 1
ATOM 1945 N N . MET A 1 236 ? -0.885 -5.862 15.112 1.00 78.75 236 MET A N 1
ATOM 1946 C CA . MET A 1 236 ? -1.242 -6.804 14.044 1.00 78.75 236 MET A CA 1
ATOM 1947 C C . MET A 1 236 ? -0.184 -6.836 12.938 1.00 78.75 236 MET A C 1
ATOM 1949 O O . MET A 1 236 ? 0.254 -7.912 12.540 1.00 78.75 236 MET A O 1
ATOM 1953 N N . LEU A 1 237 ? 0.297 -5.669 12.500 1.00 75.81 237 LEU A N 1
ATOM 1954 C CA . LEU A 1 237 ? 1.382 -5.560 11.521 1.00 75.81 237 LEU A CA 1
ATOM 1955 C C . LEU A 1 237 ? 2.668 -6.231 12.022 1.00 75.81 237 LEU A C 1
ATOM 1957 O O . LEU A 1 237 ? 3.383 -6.865 11.249 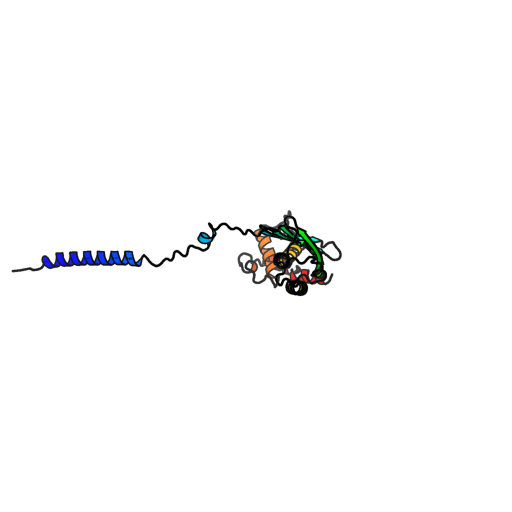1.00 75.81 237 LEU A O 1
ATOM 1961 N N . LEU A 1 238 ? 2.975 -6.105 13.316 1.00 76.44 238 LEU A N 1
ATOM 1962 C CA . LEU A 1 238 ? 4.120 -6.778 13.931 1.00 76.44 238 LEU A CA 1
ATOM 1963 C C . LEU A 1 238 ? 3.922 -8.292 14.046 1.00 76.44 238 LEU A C 1
ATOM 1965 O O . LEU A 1 238 ? 4.897 -9.025 13.902 1.00 76.44 238 LEU A O 1
ATOM 1969 N N . ALA A 1 239 ? 2.701 -8.761 14.307 1.00 77.88 239 ALA A N 1
ATOM 1970 C CA . ALA A 1 239 ? 2.389 -10.187 14.365 1.00 77.88 239 ALA A CA 1
ATOM 1971 C C . ALA A 1 239 ? 2.578 -10.854 12.997 1.00 77.88 239 ALA A C 1
ATOM 1973 O O . ALA A 1 239 ? 3.202 -11.908 12.925 1.00 77.88 239 ALA A O 1
ATOM 1974 N N . MET A 1 240 ? 2.160 -10.190 11.915 1.00 74.56 240 MET A N 1
ATOM 1975 C CA . MET A 1 240 ? 2.390 -10.672 10.548 1.00 74.56 240 MET A CA 1
ATOM 1976 C C . MET A 1 240 ? 3.875 -10.824 10.210 1.00 74.56 240 MET A C 1
ATOM 1978 O O . MET A 1 240 ? 4.246 -11.705 9.454 1.00 74.56 240 MET A O 1
ATOM 1982 N N . ARG A 1 241 ? 4.760 -10.011 10.795 1.00 69.69 241 ARG A N 1
ATOM 1983 C CA . ARG A 1 241 ? 6.212 -10.142 10.574 1.00 69.69 241 ARG A CA 1
ATOM 1984 C C . ARG A 1 241 ? 6.848 -11.348 11.264 1.00 69.69 241 ARG A C 1
ATOM 1986 O O . ARG A 1 241 ? 8.027 -11.611 11.043 1.00 69.69 241 ARG A O 1
ATOM 1993 N N . LYS A 1 242 ? 6.111 -12.014 12.155 1.00 63.59 242 LYS A N 1
ATOM 1994 C CA . LYS A 1 242 ? 6.583 -13.158 12.945 1.00 63.59 242 LYS A CA 1
ATOM 1995 C C . LYS A 1 242 ? 6.010 -14.497 12.472 1.00 63.59 242 LYS A C 1
ATOM 1997 O O . LYS A 1 242 ? 6.498 -15.520 12.944 1.00 63.59 242 LYS A O 1
ATOM 2002 N N . SER A 1 243 ? 4.985 -14.478 11.616 1.00 55.72 243 SER A N 1
ATOM 2003 C CA . SER A 1 243 ? 4.414 -15.654 10.944 1.00 55.72 243 SER A CA 1
ATOM 2004 C C . SER A 1 243 ? 5.232 -16.035 9.721 1.00 55.72 243 SER A C 1
ATOM 2006 O O . SER A 1 243 ? 5.449 -17.244 9.518 1.00 55.72 243 SER A O 1
#

Organism: NCBI:txid1193500

InterPro domains:
  IPR021312 Protein of unknown function DUF2889 [PF11136] (79-155)

Secondary structure (DSSP, 8-state):
---TTHHHHHHHHHHHHHHHHHHHHHHHHHSS--------HHHHHTTS--TT--EEEEEEEEETTSSS-EEEEEEEEE-SS-EEEEEEEEETTTTEEEEEEEEESSS-GGG-TT--S--GGGTTSBSSHHHHHHHHHHH--TTSS--HHHHHHHHHHHHHHHHHHHHHHHHHHS-GGG-SS---TTPPPHHHHHHHHHHHHHHSTTTTTSTTTT-GGG--HHHHHHHHHSPPHHHHHHHHTT-